Protein AF-A0A6A3G0Q8-F1 (afdb_monomer_lite)

Organism: NCBI:txid129364

Sequence (206 aa):
HAPLRTDSDKVQRRKRKGHAVHQRLVFISLCIETWGYYNFLRRIEAPGNGTLVWWGGQTGNTTKEAKGYSCTPIQNLFKLFQKDKAAYQRKIQDAIKPFKIDQGGFTTITEMLEQTEAFNPALVEYEKRLSDQALARVAMDLTARHFVPEHWVPSDDVWKTLCNHDRIKPLQIKLTVQMRDGEYELPTVPPFNSKEFKPDFSPLMD

Secondary structure (DSSP, 8-state):
-PPP-SHHHHHHHHHHHHHHHHHHHHHHHHHHHHH-HHHHHHHHSSTT-TTSS---PPPBTTSGGGGS--SPPB--HHHHHHH-HHHHHHHHHHHTSTT-TTTTS-SSHHHHHHHTTTT-TT-S-GGGS--HHHHHHHHHHHHS-----GGGSPPHHHHHHHHH-TTHHHHHHHHHHHHHHT--PPPP-PPP-GGG----PPP---

Structure (mmCIF, N/CA/C/O backbone):
data_AF-A0A6A3G0Q8-F1
#
_entry.id   AF-A0A6A3G0Q8-F1
#
loop_
_atom_site.group_PDB
_atom_site.id
_atom_site.type_symbol
_atom_site.label_atom_id
_atom_site.label_alt_id
_atom_site.label_comp_id
_atom_site.label_asym_id
_atom_site.label_entity_id
_atom_site.label_seq_id
_atom_site.pdbx_PDB_ins_code
_atom_site.Cartn_x
_atom_site.Cartn_y
_atom_site.Cartn_z
_atom_site.occupancy
_atom_site.B_iso_or_equiv
_atom_site.auth_seq_id
_atom_site.auth_comp_id
_atom_site.auth_asym_id
_atom_site.auth_atom_id
_atom_site.pdbx_PDB_model_num
ATOM 1 N N . HIS A 1 1 ? 7.963 -2.315 -28.295 1.00 45.50 1 HIS A N 1
ATOM 2 C CA . HIS A 1 1 ? 8.520 -1.062 -27.731 1.00 45.50 1 HIS A CA 1
ATOM 3 C C . HIS A 1 1 ? 9.524 -0.459 -28.707 1.00 45.50 1 HIS A C 1
ATOM 5 O O . HIS A 1 1 ? 10.580 -1.048 -28.898 1.00 45.50 1 HIS A O 1
ATOM 11 N N . ALA A 1 2 ? 9.214 0.683 -29.328 1.00 41.12 2 ALA A N 1
ATOM 12 C CA . ALA A 1 2 ? 10.179 1.390 -30.172 1.00 41.12 2 ALA A CA 1
ATOM 13 C C . ALA A 1 2 ? 11.322 1.993 -29.320 1.00 41.12 2 ALA A C 1
ATOM 15 O O . ALA A 1 2 ? 11.063 2.456 -28.202 1.00 41.12 2 ALA A O 1
ATOM 16 N N . PRO A 1 3 ? 12.581 1.984 -29.797 1.00 51.81 3 PRO A N 1
ATOM 17 C CA . PRO A 1 3 ? 13.690 2.622 -29.096 1.00 51.81 3 PRO A CA 1
ATOM 18 C C . PRO A 1 3 ? 13.490 4.142 -29.042 1.00 51.81 3 PRO A C 1
ATOM 20 O O . PRO A 1 3 ? 13.194 4.780 -30.052 1.00 51.81 3 PRO A O 1
ATOM 23 N N . LEU A 1 4 ? 13.653 4.723 -27.850 1.00 61.44 4 LEU A N 1
ATOM 24 C CA . LEU A 1 4 ? 13.581 6.173 -27.656 1.00 61.44 4 LEU A CA 1
ATOM 25 C C . LEU A 1 4 ? 14.791 6.828 -28.319 1.00 61.44 4 LEU A C 1
ATOM 27 O O . LEU A 1 4 ? 15.930 6.490 -27.987 1.00 61.44 4 LEU A O 1
ATOM 31 N N . ARG A 1 5 ? 14.532 7.740 -29.257 1.00 61.28 5 ARG A N 1
ATOM 32 C CA . ARG A 1 5 ? 15.553 8.298 -30.151 1.00 61.28 5 ARG A CA 1
ATOM 33 C C . ARG A 1 5 ? 16.320 9.460 -29.526 1.00 61.28 5 ARG A C 1
ATOM 35 O O . ARG A 1 5 ? 17.477 9.656 -29.876 1.00 61.28 5 ARG A O 1
ATOM 42 N N . THR A 1 6 ? 15.720 10.187 -28.581 1.00 72.00 6 THR A N 1
ATOM 43 C CA . THR A 1 6 ? 16.354 11.350 -27.940 1.00 72.00 6 THR A CA 1
ATOM 44 C C . THR A 1 6 ? 16.472 11.201 -26.423 1.00 72.00 6 THR A C 1
ATOM 46 O O . THR A 1 6 ? 15.736 10.445 -25.783 1.00 72.00 6 THR A O 1
ATOM 49 N N . ASP A 1 7 ? 17.401 11.939 -25.814 1.00 72.75 7 ASP A N 1
ATOM 50 C CA . ASP A 1 7 ? 17.511 12.000 -24.352 1.00 72.75 7 ASP A CA 1
ATOM 51 C C . ASP A 1 7 ? 16.310 12.701 -23.704 1.00 72.75 7 ASP A C 1
ATOM 53 O O . ASP A 1 7 ? 15.889 12.308 -22.614 1.00 72.75 7 ASP A O 1
ATOM 57 N N . SER A 1 8 ? 15.687 13.649 -24.411 1.00 74.56 8 SER A N 1
ATOM 58 C CA . SER A 1 8 ? 14.420 14.265 -24.004 1.00 74.56 8 SER A CA 1
ATOM 59 C C . SER A 1 8 ? 13.309 13.217 -23.852 1.00 74.56 8 SER A C 1
ATOM 61 O O . SER A 1 8 ? 12.658 13.147 -22.806 1.00 74.56 8 SER A O 1
ATOM 63 N N . ASP A 1 9 ? 13.169 12.304 -24.821 1.00 72.38 9 ASP A N 1
ATOM 64 C CA . ASP A 1 9 ? 12.181 11.217 -24.763 1.00 72.38 9 ASP A CA 1
ATOM 65 C C . ASP A 1 9 ? 12.436 10.270 -23.581 1.00 72.38 9 ASP A C 1
ATOM 67 O O . ASP A 1 9 ? 11.503 9.805 -22.918 1.00 72.38 9 ASP A O 1
ATOM 71 N N . LYS A 1 10 ? 13.713 9.993 -23.273 1.00 70.69 10 LYS A N 1
ATOM 72 C CA . LYS A 1 10 ? 14.101 9.177 -22.107 1.00 70.69 10 LYS A CA 1
ATOM 73 C C . LYS A 1 10 ? 13.703 9.857 -20.800 1.00 70.69 10 LYS A C 1
ATOM 75 O O . LYS A 1 10 ? 13.173 9.186 -19.912 1.00 70.69 10 LYS A O 1
ATOM 80 N N . VAL A 1 11 ? 13.936 11.164 -20.673 1.00 73.31 11 VAL A N 1
ATOM 81 C CA . VAL A 1 11 ? 13.532 11.951 -19.497 1.00 73.31 11 VAL A CA 1
ATOM 82 C C . VAL A 1 11 ? 12.012 11.969 -19.362 1.00 73.31 11 VAL A C 1
ATOM 84 O O . VAL A 1 11 ? 11.495 11.686 -18.280 1.00 73.31 11 VAL A O 1
ATOM 87 N N . GLN A 1 12 ? 11.285 12.213 -20.453 1.00 74.06 12 GLN A N 1
ATOM 88 C CA . GLN A 1 12 ? 9.826 12.250 -20.431 1.00 74.06 12 GLN A CA 1
ATOM 89 C C . GLN A 1 12 ? 9.227 10.891 -20.058 1.00 74.06 12 GLN A C 1
ATOM 91 O O . GLN A 1 12 ? 8.321 10.825 -19.226 1.00 74.06 12 GLN A O 1
ATOM 96 N N . ARG A 1 13 ? 9.776 9.786 -20.578 1.00 75.50 13 ARG A N 1
ATOM 97 C CA . ARG A 1 13 ? 9.371 8.435 -20.163 1.00 75.50 13 ARG A CA 1
ATOM 98 C C . ARG A 1 13 ? 9.617 8.192 -18.676 1.00 75.50 13 ARG A C 1
ATOM 100 O O . ARG A 1 13 ? 8.762 7.602 -18.022 1.00 75.50 13 ARG A O 1
ATOM 107 N N . ARG A 1 14 ? 10.762 8.619 -18.129 1.00 75.19 14 ARG A N 1
ATOM 108 C CA . ARG A 1 14 ? 11.050 8.478 -16.688 1.00 75.19 14 ARG A CA 1
ATOM 109 C C . ARG A 1 14 ? 10.021 9.228 -15.844 1.00 75.19 14 ARG A C 1
ATOM 111 O O . ARG A 1 14 ? 9.505 8.646 -14.896 1.00 75.19 14 ARG A O 1
ATOM 118 N N . LYS A 1 15 ? 9.668 10.458 -16.234 1.00 76.31 15 LYS A N 1
ATOM 119 C CA . LYS A 1 15 ? 8.614 11.248 -15.577 1.00 76.31 15 LYS A CA 1
ATOM 120 C C . LYS A 1 15 ? 7.258 10.544 -15.631 1.00 76.31 15 LYS A C 1
ATOM 122 O O . LYS A 1 15 ? 6.635 10.363 -14.593 1.00 76.31 15 LYS A O 1
ATOM 127 N N . ARG A 1 16 ? 6.839 10.068 -16.812 1.00 78.75 16 ARG A N 1
ATOM 128 C CA . ARG A 1 16 ? 5.583 9.311 -16.975 1.00 78.75 16 ARG A CA 1
ATOM 129 C C . ARG A 1 16 ? 5.559 8.042 -16.121 1.00 78.75 16 ARG A C 1
ATOM 131 O O . ARG A 1 16 ? 4.556 7.768 -15.476 1.00 78.75 16 ARG A O 1
ATOM 138 N N . LYS A 1 17 ? 6.672 7.300 -16.060 1.00 78.94 17 LYS A N 1
ATOM 139 C CA . LYS A 1 17 ? 6.795 6.116 -15.196 1.00 78.94 17 LYS A CA 1
ATOM 140 C C . LYS A 1 17 ? 6.640 6.485 -13.717 1.00 78.94 17 LYS A C 1
ATOM 142 O O . LYS A 1 17 ? 5.904 5.802 -13.018 1.00 78.94 17 LYS A O 1
ATOM 147 N N . GLY A 1 18 ? 7.314 7.541 -13.255 1.00 79.75 18 GLY A N 1
ATOM 148 C CA . GLY A 1 18 ? 7.175 8.030 -11.880 1.00 79.75 18 GLY A CA 1
ATOM 149 C C . GLY A 1 18 ? 5.730 8.411 -11.554 1.00 79.75 18 GLY A C 1
ATOM 150 O O . GLY A 1 18 ? 5.188 7.957 -10.553 1.00 79.75 18 GLY A O 1
ATOM 151 N N . HIS A 1 19 ? 5.073 9.142 -12.458 1.00 81.56 19 HIS A N 1
ATOM 152 C CA . HIS A 1 19 ? 3.671 9.518 -12.301 1.00 81.56 19 HIS A CA 1
ATOM 153 C C . HIS A 1 19 ? 2.739 8.300 -12.242 1.00 81.56 19 HIS A C 1
ATOM 155 O O . HIS A 1 19 ? 1.878 8.243 -11.375 1.00 81.56 19 HIS A O 1
ATOM 161 N N . ALA A 1 20 ? 2.941 7.291 -13.094 1.00 82.69 20 ALA A N 1
ATOM 162 C CA . ALA A 1 20 ? 2.152 6.059 -13.052 1.00 82.69 20 ALA A CA 1
ATOM 163 C C . ALA A 1 20 ? 2.312 5.299 -11.721 1.00 82.69 20 ALA A C 1
ATOM 165 O O . ALA A 1 20 ? 1.334 4.786 -11.183 1.00 82.69 20 ALA A O 1
ATOM 166 N N . VAL A 1 21 ? 3.530 5.252 -11.164 1.00 83.12 21 VAL A N 1
ATOM 167 C CA . VAL A 1 21 ? 3.782 4.645 -9.844 1.00 83.12 21 VAL A CA 1
ATOM 168 C C . VAL A 1 21 ? 3.058 5.416 -8.742 1.00 83.12 21 VAL A C 1
ATOM 170 O O . VAL A 1 21 ? 2.409 4.797 -7.902 1.00 83.12 21 VAL A O 1
ATOM 173 N N . HIS A 1 22 ? 3.121 6.748 -8.773 1.00 86.19 22 HIS A N 1
ATOM 174 C CA . HIS A 1 22 ? 2.408 7.594 -7.821 1.00 86.19 22 HIS A CA 1
ATOM 175 C C . HIS A 1 22 ? 0.885 7.405 -7.917 1.00 86.19 22 HIS A C 1
ATOM 177 O O . HIS A 1 22 ? 0.235 7.108 -6.919 1.00 86.19 22 HIS A O 1
ATOM 183 N N . GLN A 1 23 ? 0.314 7.482 -9.123 1.00 87.62 23 GLN A N 1
ATOM 184 C CA . GLN A 1 23 ? -1.128 7.310 -9.346 1.00 87.62 23 GLN A CA 1
ATOM 185 C C . GLN A 1 23 ? -1.632 5.929 -8.915 1.00 87.62 23 GLN A C 1
ATOM 187 O O . GLN A 1 23 ? -2.739 5.808 -8.397 1.00 87.62 23 GLN A O 1
ATOM 192 N N . ARG A 1 24 ? -0.805 4.884 -9.041 1.00 89.75 24 ARG A N 1
ATOM 193 C CA . ARG A 1 24 ? -1.128 3.563 -8.493 1.00 89.75 24 ARG A CA 1
ATOM 194 C C . ARG A 1 24 ? -1.273 3.591 -6.970 1.00 89.75 24 ARG A C 1
ATOM 196 O O . ARG A 1 24 ? -2.194 2.975 -6.449 1.00 89.75 24 ARG A O 1
ATOM 20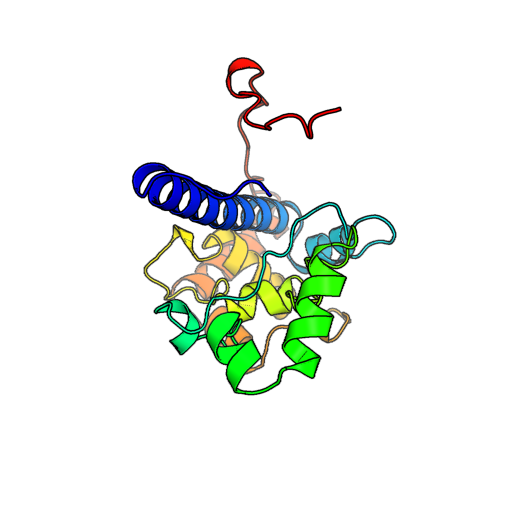3 N N . LEU A 1 25 ? -0.390 4.286 -6.252 1.00 92.19 25 LEU A N 1
ATOM 204 C CA . LEU A 1 25 ? -0.489 4.410 -4.792 1.00 92.19 25 LEU A CA 1
ATOM 205 C C . LEU A 1 25 ? -1.688 5.261 -4.363 1.00 92.19 25 LEU A C 1
ATOM 207 O O . LEU A 1 25 ? -2.333 4.929 -3.370 1.00 92.19 25 LEU A O 1
ATOM 211 N N . VAL A 1 26 ? -2.026 6.304 -5.129 1.00 92.12 26 VAL A N 1
ATOM 212 C CA . VAL A 1 26 ? -3.252 7.095 -4.926 1.00 92.12 26 VAL A CA 1
ATOM 213 C C . VAL A 1 26 ? -4.488 6.211 -5.088 1.00 92.12 26 VAL A C 1
ATOM 215 O O . VAL A 1 26 ? -5.341 6.181 -4.206 1.00 92.12 26 VAL A O 1
ATOM 218 N N . PHE A 1 27 ? -4.550 5.426 -6.166 1.00 91.69 27 PHE A N 1
ATOM 219 C CA . PHE A 1 27 ? -5.639 4.481 -6.408 1.00 91.69 27 PHE A CA 1
ATOM 220 C C . PHE A 1 27 ? -5.760 3.429 -5.296 1.00 91.69 27 PHE A C 1
ATOM 222 O O . PHE A 1 27 ? -6.850 3.191 -4.784 1.00 91.69 27 PHE A O 1
ATOM 229 N N . ILE A 1 28 ? -4.643 2.828 -4.875 1.00 94.00 28 ILE A N 1
ATOM 230 C CA . ILE A 1 28 ? -4.642 1.847 -3.781 1.00 94.00 28 ILE A CA 1
ATOM 231 C C . ILE A 1 28 ? -5.094 2.495 -2.467 1.00 94.00 28 ILE A C 1
ATOM 233 O O . ILE A 1 28 ? -5.900 1.901 -1.755 1.00 94.00 28 ILE A O 1
ATOM 237 N N . SER A 1 29 ? -4.625 3.710 -2.160 1.00 96.25 29 SER A N 1
ATOM 238 C CA . SER A 1 29 ? -5.042 4.444 -0.956 1.00 96.25 29 SER A CA 1
ATOM 239 C C . SER A 1 29 ? -6.551 4.662 -0.951 1.00 96.25 29 SER A C 1
ATOM 241 O O . SER A 1 29 ? -7.212 4.284 0.010 1.00 96.25 29 SER A O 1
ATOM 243 N N . LEU A 1 30 ? -7.106 5.139 -2.069 1.00 95.62 30 LEU A N 1
ATOM 244 C CA . LEU A 1 30 ? -8.543 5.321 -2.251 1.00 95.62 30 LEU A CA 1
ATOM 245 C C . LEU A 1 30 ? -9.327 4.021 -2.001 1.00 95.62 30 LEU A C 1
ATOM 247 O O . LEU A 1 30 ? -10.328 4.018 -1.280 1.00 95.62 30 LEU A O 1
ATOM 251 N N . CYS A 1 31 ? -8.885 2.900 -2.578 1.00 95.06 31 CYS A N 1
ATOM 252 C CA . CYS A 1 31 ? -9.546 1.609 -2.390 1.00 95.06 31 CYS A CA 1
ATOM 253 C C . CYS A 1 31 ? -9.495 1.130 -0.934 1.00 95.06 31 CYS A C 1
ATOM 255 O O . CYS A 1 31 ? -10.491 0.613 -0.425 1.00 95.06 31 CYS A O 1
ATOM 257 N N . ILE A 1 32 ? -8.355 1.301 -0.260 1.00 97.38 32 ILE A N 1
ATOM 258 C CA . ILE A 1 32 ? -8.169 0.916 1.145 1.00 97.38 32 ILE A CA 1
ATOM 259 C C . ILE A 1 32 ? -9.014 1.798 2.067 1.00 97.38 32 ILE A C 1
ATOM 261 O O . ILE A 1 32 ? -9.671 1.285 2.970 1.00 97.38 32 ILE A O 1
ATOM 265 N N . GLU A 1 33 ? -9.035 3.108 1.838 1.00 97.44 33 GLU A N 1
ATOM 266 C CA . GLU A 1 33 ? -9.884 4.049 2.571 1.00 97.44 33 GLU A CA 1
ATOM 267 C C . GLU A 1 33 ? -11.358 3.642 2.453 1.00 97.44 33 GLU A C 1
ATOM 269 O O . GLU A 1 33 ? -12.041 3.450 3.462 1.00 97.44 33 GLU A O 1
ATOM 274 N N . THR A 1 34 ? -11.804 3.363 1.226 1.00 95.69 34 THR A N 1
ATOM 275 C CA . THR A 1 34 ? -13.196 3.006 0.928 1.00 95.69 34 THR A CA 1
ATOM 276 C C . THR A 1 34 ? -13.601 1.644 1.498 1.00 95.69 34 THR A C 1
ATOM 278 O O . THR A 1 34 ? -14.653 1.515 2.120 1.00 95.69 34 THR A O 1
ATOM 281 N N . TRP A 1 35 ? -12.806 0.593 1.275 1.00 95.31 35 TRP A N 1
ATOM 282 C CA . TRP A 1 35 ? -13.229 -0.789 1.555 1.00 95.31 35 TRP A CA 1
ATOM 283 C C . TRP A 1 35 ? -12.554 -1.419 2.770 1.00 95.31 35 TRP A C 1
ATOM 285 O O . TRP A 1 35 ? -13.096 -2.368 3.340 1.00 95.31 35 TRP A O 1
ATOM 295 N N . GLY A 1 36 ? -11.409 -0.896 3.191 1.00 96.31 36 GLY A N 1
ATOM 296 C CA . GLY A 1 36 ? -10.486 -1.567 4.101 1.00 96.31 36 GLY A CA 1
ATOM 297 C C . GLY A 1 36 ? -9.456 -2.380 3.325 1.00 96.31 36 GLY A C 1
ATOM 298 O O . GLY A 1 36 ? -9.688 -2.791 2.184 1.00 96.31 36 GLY A O 1
ATOM 299 N N . TYR A 1 37 ? -8.311 -2.612 3.951 1.00 96.69 37 TYR A N 1
ATOM 300 C CA . TYR A 1 37 ? -7.171 -3.297 3.361 1.00 96.69 37 TYR A CA 1
ATOM 301 C C . TYR A 1 37 ? -7.498 -4.742 2.972 1.00 96.69 37 TYR A C 1
ATOM 303 O O . TYR A 1 37 ? -7.365 -5.106 1.805 1.00 96.69 37 TYR A O 1
ATOM 311 N N . TYR A 1 38 ? -8.030 -5.552 3.888 1.00 96.00 38 TYR A N 1
ATOM 312 C CA . TYR A 1 38 ? -8.339 -6.955 3.588 1.00 96.00 38 TYR A CA 1
ATOM 313 C C . TYR A 1 38 ? -9.493 -7.115 2.598 1.00 96.00 38 TYR A C 1
ATOM 315 O O . TYR A 1 38 ? -9.486 -8.027 1.773 1.00 96.00 38 TYR A O 1
ATOM 323 N N . ASN A 1 39 ? -10.489 -6.228 2.632 1.00 95.12 39 ASN A N 1
ATOM 324 C CA . ASN A 1 39 ? -11.561 -6.247 1.635 1.00 95.12 39 ASN A CA 1
ATOM 325 C C . ASN A 1 39 ? -11.060 -5.832 0.252 1.00 95.12 39 ASN A C 1
ATOM 327 O O . ASN A 1 39 ? -11.520 -6.384 -0.747 1.00 95.12 39 ASN A O 1
ATOM 331 N N . PHE A 1 40 ? -10.127 -4.883 0.180 1.00 94.69 40 PHE A N 1
ATOM 332 C CA . PHE A 1 40 ? -9.468 -4.521 -1.067 1.00 94.69 40 PHE A CA 1
ATOM 333 C C . PHE A 1 40 ? -8.653 -5.694 -1.631 1.00 94.69 40 PHE A C 1
ATOM 335 O O . PHE A 1 40 ? -8.860 -6.059 -2.790 1.00 94.69 40 PHE A O 1
ATOM 342 N N . LEU A 1 41 ? -7.818 -6.344 -0.812 1.00 93.56 41 LEU A N 1
ATOM 343 C CA . LEU A 1 41 ? -7.051 -7.526 -1.227 1.00 93.56 41 LEU A CA 1
ATOM 344 C C . LEU A 1 41 ? -7.961 -8.664 -1.702 1.00 93.56 41 LEU A C 1
ATOM 346 O O . LEU A 1 41 ? -7.750 -9.233 -2.770 1.00 93.56 41 LEU A O 1
ATOM 350 N N . ARG A 1 42 ? -9.054 -8.930 -0.980 1.00 93.25 42 ARG A N 1
ATOM 351 C CA . ARG A 1 42 ? -10.046 -9.927 -1.400 1.00 93.25 42 ARG A CA 1
ATOM 352 C C . ARG A 1 42 ? -10.634 -9.624 -2.777 1.00 93.25 42 ARG A C 1
ATOM 354 O O . ARG A 1 42 ? -10.879 -10.542 -3.551 1.00 93.25 42 ARG A O 1
ATOM 361 N N . ARG A 1 43 ? -10.898 -8.349 -3.077 1.00 91.44 43 ARG A N 1
ATOM 362 C CA . ARG A 1 43 ? -11.452 -7.928 -4.371 1.00 91.44 43 ARG A CA 1
ATOM 363 C C . ARG A 1 43 ? -10.431 -8.078 -5.488 1.00 91.44 43 ARG A C 1
ATOM 365 O O . ARG A 1 43 ? -10.800 -8.559 -6.551 1.00 91.44 43 ARG A O 1
ATOM 372 N N . ILE A 1 44 ? -9.182 -7.672 -5.276 1.00 87.81 44 ILE A N 1
ATOM 373 C CA . ILE A 1 44 ? -8.181 -7.681 -6.350 1.00 87.81 44 ILE A CA 1
ATOM 374 C C . ILE A 1 44 ? -7.650 -9.086 -6.656 1.00 87.81 44 ILE A C 1
ATOM 376 O O . ILE A 1 44 ? -7.352 -9.390 -7.806 1.00 87.81 44 ILE A O 1
ATOM 380 N N . GLU A 1 45 ? -7.586 -9.957 -5.649 1.00 87.56 45 GLU A N 1
ATOM 381 C CA . GLU A 1 45 ? -7.150 -11.348 -5.808 1.00 87.56 45 GLU A CA 1
ATOM 382 C C . GLU A 1 45 ? -8.300 -12.294 -6.179 1.00 87.56 45 GLU A C 1
ATOM 384 O O . GLU A 1 45 ? -8.078 -13.485 -6.401 1.00 87.56 45 GLU A O 1
ATOM 389 N N . ALA A 1 46 ? -9.534 -11.785 -6.279 1.00 86.44 46 ALA A N 1
ATOM 390 C CA . ALA A 1 46 ? -10.651 -12.580 -6.765 1.00 86.44 46 ALA A CA 1
ATOM 391 C C . ALA A 1 46 ? -10.351 -13.121 -8.181 1.00 86.44 46 ALA A C 1
ATOM 393 O O . ALA A 1 46 ? -9.749 -12.415 -9.001 1.00 86.44 46 ALA A O 1
ATOM 394 N N . PRO A 1 47 ? -10.773 -14.356 -8.507 1.00 81.38 47 PRO A N 1
ATOM 395 C CA . PRO A 1 47 ? -10.542 -14.935 -9.826 1.00 81.38 47 PRO A CA 1
ATOM 396 C C . PRO A 1 47 ? -10.995 -13.996 -10.953 1.00 81.38 47 PRO A C 1
ATOM 398 O O . PRO A 1 47 ? -12.123 -13.512 -10.947 1.00 81.38 47 PRO A O 1
ATOM 401 N N . GLY A 1 48 ? -10.104 -13.736 -11.914 1.00 75.06 48 GLY A N 1
ATOM 402 C CA . GLY A 1 48 ? -10.343 -12.809 -13.030 1.00 75.06 48 GLY A CA 1
ATOM 403 C C . GLY A 1 48 ? -9.890 -11.363 -12.791 1.00 75.06 48 GLY A C 1
ATOM 404 O O . GLY A 1 48 ? -9.782 -10.610 -13.755 1.00 75.06 48 GLY A O 1
ATOM 405 N N . ASN A 1 49 ? -9.538 -10.986 -11.556 1.00 78.06 49 ASN A N 1
ATOM 406 C CA . ASN A 1 49 ? -9.169 -9.605 -11.215 1.00 78.06 49 ASN A CA 1
ATOM 407 C C . ASN A 1 49 ? -7.656 -9.333 -11.201 1.00 78.06 49 ASN A C 1
ATOM 409 O O . ASN A 1 49 ? -7.239 -8.176 -11.133 1.00 78.06 49 ASN A O 1
ATOM 413 N N . GLY A 1 50 ? -6.824 -10.368 -11.355 1.00 64.75 50 GLY A N 1
ATOM 414 C CA . GLY A 1 50 ? -5.359 -10.254 -11.319 1.00 64.75 50 GLY A CA 1
ATOM 415 C C . GLY A 1 50 ? -4.733 -9.394 -12.429 1.00 64.75 50 GLY A C 1
ATOM 416 O O . GLY A 1 50 ? -3.550 -9.074 -12.353 1.00 64.75 50 GLY A O 1
ATOM 417 N N . THR A 1 51 ? -5.508 -9.002 -13.447 1.00 66.06 51 THR A N 1
ATOM 418 C CA . THR A 1 51 ? -5.083 -8.098 -14.530 1.00 66.06 51 THR A CA 1
ATOM 419 C C . THR A 1 51 ? -5.647 -6.682 -14.401 1.00 66.06 51 THR A C 1
ATOM 421 O O . THR A 1 51 ? -5.373 -5.847 -15.260 1.00 66.06 51 THR A O 1
ATOM 424 N N . LEU A 1 52 ? -6.448 -6.391 -13.367 1.00 68.56 52 LEU A N 1
ATOM 425 C CA . LEU A 1 52 ? -7.073 -5.073 -13.185 1.00 68.56 52 LEU A CA 1
ATOM 426 C C . LEU A 1 52 ? -6.071 -3.987 -12.781 1.00 68.56 52 LEU A C 1
ATOM 428 O O . LEU A 1 52 ? -6.342 -2.804 -12.973 1.00 68.56 52 LEU A O 1
ATOM 432 N N . VAL A 1 53 ? -4.920 -4.370 -12.225 1.00 69.31 53 VAL A N 1
ATOM 433 C CA . VAL A 1 53 ? -3.874 -3.440 -11.796 1.00 69.31 53 VAL A CA 1
ATOM 434 C C . VAL A 1 53 ? -2.524 -3.937 -12.288 1.00 69.31 53 VAL A C 1
ATOM 436 O O . VAL A 1 53 ? -2.165 -5.097 -12.117 1.00 69.31 53 VAL A O 1
ATOM 439 N N . TRP A 1 54 ? -1.742 -3.032 -12.874 1.00 70.19 54 TRP A N 1
ATOM 440 C CA . TRP A 1 54 ? -0.348 -3.316 -13.180 1.00 70.19 54 TRP A CA 1
ATOM 441 C C . TRP A 1 54 ? 0.518 -3.202 -11.916 1.00 70.19 54 TRP A C 1
ATOM 443 O O . TRP A 1 54 ? 0.687 -2.123 -11.337 1.00 70.19 54 TRP A O 1
ATOM 453 N N . TRP A 1 55 ? 1.118 -4.325 -11.520 1.00 69.44 55 TRP A N 1
ATOM 454 C CA . TRP A 1 55 ? 1.948 -4.470 -10.316 1.00 69.44 55 TRP A CA 1
ATOM 455 C C . TRP A 1 55 ? 3.271 -3.704 -10.376 1.00 69.44 55 TRP A C 1
ATOM 457 O O . TRP A 1 55 ? 3.898 -3.442 -9.350 1.00 69.44 55 TRP A O 1
ATOM 467 N N . GLY A 1 56 ? 3.678 -3.239 -11.559 1.00 63.62 56 GLY A N 1
ATOM 468 C CA . GLY A 1 56 ? 4.971 -2.597 -11.764 1.00 63.62 56 GLY A CA 1
ATOM 469 C C . GLY A 1 56 ? 6.097 -3.611 -11.965 1.00 63.62 56 GLY A C 1
ATOM 470 O O . GLY A 1 56 ? 6.022 -4.758 -11.540 1.00 63.62 56 GLY A O 1
ATOM 471 N N . GLY A 1 57 ? 7.174 -3.167 -12.613 1.00 60.97 57 GLY A N 1
ATOM 472 C CA . GLY A 1 57 ? 8.399 -3.959 -12.748 1.00 60.97 57 GLY A CA 1
ATOM 473 C C . GLY A 1 57 ? 9.411 -3.659 -11.640 1.00 60.97 57 GLY A C 1
ATOM 474 O O . GLY A 1 57 ? 9.450 -2.537 -11.130 1.00 60.97 57 GLY A O 1
ATOM 475 N N . GLN A 1 58 ? 10.274 -4.634 -11.343 1.00 62.12 58 GLN A N 1
ATOM 476 C CA . GLN A 1 58 ? 11.424 -4.503 -10.436 1.00 62.12 58 GLN A CA 1
ATOM 477 C C . GLN A 1 58 ? 12.271 -3.242 -10.720 1.00 62.12 58 GLN A C 1
ATOM 479 O O . GLN A 1 58 ? 12.410 -2.778 -11.863 1.00 62.12 58 GLN A O 1
ATOM 484 N N . THR A 1 59 ? 12.875 -2.685 -9.669 1.00 55.78 59 THR A N 1
ATOM 485 C CA . THR A 1 59 ? 13.787 -1.535 -9.774 1.00 55.78 59 THR A CA 1
ATOM 486 C C . THR A 1 59 ? 15.089 -1.934 -10.476 1.00 55.78 59 THR A C 1
ATOM 488 O O . THR A 1 59 ? 15.538 -3.077 -10.415 1.00 55.78 59 THR A O 1
ATOM 491 N N . GLY A 1 60 ? 15.695 -1.002 -11.218 1.00 52.28 60 GLY A N 1
ATOM 492 C CA . GLY A 1 60 ? 16.969 -1.255 -11.892 1.00 52.28 60 GLY A CA 1
ATOM 493 C C . GLY A 1 60 ? 18.128 -1.163 -10.904 1.00 52.28 60 GLY A C 1
ATOM 494 O O . GLY A 1 60 ? 18.178 -0.238 -10.104 1.00 52.28 60 GLY A O 1
ATOM 495 N N . ASN A 1 61 ? 19.107 -2.061 -11.004 1.00 51.56 61 ASN A N 1
ATOM 496 C CA . ASN A 1 61 ? 20.245 -2.146 -10.078 1.00 51.56 61 ASN A CA 1
ATOM 497 C C . ASN A 1 61 ? 21.116 -0.876 -9.939 1.00 51.56 61 ASN A C 1
ATOM 499 O O . ASN A 1 61 ? 21.959 -0.809 -9.050 1.00 51.56 61 ASN A O 1
ATOM 503 N N . THR A 1 62 ? 20.967 0.108 -10.827 1.00 47.12 62 THR A N 1
ATOM 504 C CA . THR A 1 62 ? 21.708 1.378 -10.797 1.00 47.12 62 THR A CA 1
ATOM 505 C C . THR A 1 62 ? 20.952 2.523 -10.127 1.00 47.12 62 THR A C 1
ATOM 507 O O . THR A 1 62 ? 21.484 3.629 -10.068 1.00 47.12 62 THR A O 1
ATOM 510 N N . THR A 1 63 ? 19.705 2.322 -9.699 1.00 51.09 63 THR A N 1
ATOM 511 C CA . THR A 1 63 ? 18.891 3.407 -9.142 1.00 51.09 63 THR A CA 1
ATOM 512 C C . THR A 1 63 ? 19.033 3.465 -7.616 1.00 51.09 63 THR A C 1
ATOM 514 O O . THR A 1 63 ? 19.356 2.461 -6.980 1.00 51.09 63 THR A O 1
ATOM 517 N N . LYS A 1 64 ? 18.868 4.649 -7.004 1.00 49.81 64 LYS A N 1
ATOM 518 C CA . LYS A 1 64 ? 19.014 4.808 -5.540 1.00 49.81 64 LYS A CA 1
ATOM 519 C C . LYS A 1 64 ? 17.988 3.953 -4.785 1.00 49.81 64 LYS A C 1
ATOM 521 O O . LYS A 1 64 ? 18.290 3.455 -3.708 1.00 49.81 64 LYS A O 1
ATOM 526 N N . GLU A 1 65 ? 16.839 3.719 -5.410 1.00 46.88 65 GLU A N 1
ATOM 527 C CA . GLU A 1 65 ? 15.736 2.877 -4.944 1.00 46.88 65 GLU A CA 1
ATOM 528 C C . GLU A 1 65 ? 16.121 1.391 -4.836 1.00 46.88 65 GLU A C 1
ATOM 530 O O . GLU A 1 65 ? 15.488 0.658 -4.091 1.00 46.88 65 GLU A O 1
ATOM 535 N N . ALA A 1 66 ? 17.181 0.932 -5.516 1.00 49.41 66 ALA A N 1
ATOM 536 C CA . ALA A 1 66 ? 17.670 -0.443 -5.382 1.00 49.41 66 ALA A CA 1
ATOM 537 C C . ALA A 1 66 ? 18.400 -0.703 -4.050 1.00 49.41 66 ALA A C 1
ATOM 539 O O . ALA A 1 66 ? 18.615 -1.859 -3.699 1.00 49.41 66 ALA A O 1
ATOM 540 N N . LYS A 1 67 ? 18.799 0.345 -3.308 1.00 46.78 67 LYS A N 1
ATOM 541 C CA . LYS A 1 67 ? 19.508 0.200 -2.023 1.00 46.78 67 LYS A CA 1
ATOM 542 C C . LYS A 1 67 ? 18.593 -0.168 -0.845 1.00 46.78 67 LYS A C 1
ATOM 544 O O . LYS A 1 67 ? 19.117 -0.634 0.158 1.00 46.78 67 LYS A O 1
ATOM 549 N N . GLY A 1 68 ? 17.277 0.023 -0.973 1.00 44.25 68 GLY A N 1
ATOM 550 C CA . GLY A 1 68 ? 16.261 -0.382 0.014 1.00 44.25 68 GLY A CA 1
ATOM 551 C C . GLY A 1 68 ? 15.357 -1.526 -0.463 1.00 44.25 68 GLY A C 1
ATOM 552 O O . GLY A 1 68 ? 14.377 -1.853 0.190 1.00 44.25 68 GLY A O 1
ATOM 553 N N . TYR A 1 69 ? 15.661 -2.118 -1.621 1.00 42.97 69 TYR A N 1
ATOM 554 C CA . TYR A 1 69 ? 14.825 -3.124 -2.274 1.00 42.97 69 TYR A CA 1
ATOM 555 C C . TYR A 1 69 ? 15.240 -4.534 -1.820 1.00 42.97 69 TYR A C 1
ATOM 557 O O . TYR A 1 69 ? 16.384 -4.929 -2.042 1.00 42.97 69 TYR A O 1
ATOM 565 N N . SER A 1 70 ? 14.339 -5.295 -1.186 1.00 41.88 70 SER A N 1
ATOM 566 C CA . SER A 1 70 ? 14.626 -6.668 -0.722 1.00 41.88 70 SER A CA 1
ATOM 567 C C . SER A 1 70 ? 14.554 -7.722 -1.835 1.00 41.88 70 SER A C 1
ATOM 569 O O . SER A 1 70 ? 15.125 -8.804 -1.701 1.00 41.88 70 SER A O 1
ATOM 571 N N . CYS A 1 71 ? 13.904 -7.413 -2.960 1.00 46.19 71 CYS A N 1
ATOM 572 C CA . CYS A 1 71 ? 13.886 -8.277 -4.136 1.00 46.19 71 CYS A CA 1
ATOM 573 C C . CYS A 1 71 ? 15.120 -8.037 -5.016 1.00 46.19 71 CYS A C 1
ATOM 575 O O . CYS A 1 71 ? 15.728 -6.968 -4.998 1.00 46.19 71 CYS A O 1
ATOM 577 N N . THR A 1 72 ? 15.531 -9.038 -5.800 1.00 53.28 72 THR A N 1
ATOM 578 C CA . THR A 1 72 ? 16.697 -8.903 -6.683 1.00 53.28 72 THR A CA 1
ATOM 579 C C . THR A 1 72 ? 16.457 -7.788 -7.704 1.00 53.28 72 THR A C 1
ATOM 581 O O . THR A 1 72 ? 15.570 -7.931 -8.547 1.00 53.28 72 THR A O 1
ATOM 584 N N . PRO A 1 73 ? 17.243 -6.696 -7.696 1.00 58.50 73 PRO A N 1
ATOM 585 C CA . PRO A 1 73 ? 17.066 -5.625 -8.665 1.00 58.50 73 PRO A CA 1
ATOM 586 C C . PRO A 1 73 ? 17.259 -6.153 -10.089 1.00 58.50 73 PRO A C 1
ATOM 588 O O . PRO A 1 73 ? 18.128 -6.999 -10.336 1.00 58.50 73 PRO A O 1
ATOM 591 N N . ILE A 1 74 ? 16.518 -5.607 -11.058 1.00 61.06 74 ILE A N 1
ATOM 592 C CA . ILE A 1 74 ? 16.748 -5.913 -12.471 1.00 61.06 74 ILE A CA 1
ATOM 593 C C . ILE A 1 74 ? 18.183 -5.529 -12.804 1.00 61.06 74 ILE A C 1
ATOM 595 O O . ILE A 1 74 ? 18.574 -4.357 -12.795 1.00 61.06 74 ILE A O 1
ATOM 599 N N . GLN A 1 75 ? 18.976 -6.545 -13.129 1.00 62.81 75 GLN A N 1
ATOM 600 C CA . GLN A 1 75 ? 20.301 -6.337 -13.672 1.00 62.81 75 GLN A CA 1
ATOM 601 C C . GLN A 1 75 ? 20.186 -5.708 -15.055 1.00 62.81 75 GLN A C 1
ATOM 603 O O . GLN A 1 75 ? 19.373 -6.118 -15.887 1.00 62.81 75 GLN A O 1
ATOM 608 N N . ASN A 1 76 ? 21.038 -4.716 -15.302 1.00 70.06 76 ASN A N 1
ATOM 609 C CA . ASN A 1 76 ? 21.270 -4.191 -16.639 1.00 70.06 76 ASN A CA 1
ATOM 610 C C . ASN A 1 76 ? 21.503 -5.355 -17.625 1.00 70.06 76 ASN A C 1
ATOM 612 O O . ASN A 1 76 ? 22.347 -6.211 -17.365 1.00 70.06 76 ASN A O 1
ATOM 616 N N . LEU A 1 77 ? 20.780 -5.362 -18.751 1.00 74.19 77 LEU A N 1
ATOM 617 C CA . LEU A 1 77 ? 20.835 -6.435 -19.750 1.00 74.19 77 LEU A CA 1
ATOM 618 C C . LEU A 1 77 ? 22.255 -6.712 -20.265 1.00 74.19 77 LEU A C 1
ATOM 620 O O . LEU A 1 77 ? 22.596 -7.866 -20.490 1.00 74.19 77 LEU A O 1
ATOM 624 N N . PHE A 1 78 ? 23.097 -5.684 -20.396 1.00 74.94 78 PHE A N 1
ATOM 625 C CA . PHE A 1 78 ? 24.498 -5.840 -20.789 1.00 74.94 78 PHE A CA 1
ATOM 626 C C . PHE A 1 78 ? 25.312 -6.575 -19.716 1.00 74.94 78 PHE A C 1
ATOM 628 O O . PHE A 1 78 ? 26.055 -7.502 -20.025 1.00 74.94 78 PHE A O 1
ATOM 635 N N . LYS A 1 79 ? 25.120 -6.222 -18.438 1.00 78.31 79 LYS A N 1
ATOM 636 C CA . LYS A 1 79 ? 25.764 -6.925 -17.315 1.00 78.31 79 LYS A CA 1
ATOM 637 C C . LYS A 1 79 ? 25.250 -8.360 -17.178 1.00 78.31 79 LYS A C 1
ATOM 639 O O . LYS A 1 79 ? 26.036 -9.262 -16.911 1.00 78.31 79 LYS A O 1
ATOM 644 N N . LEU A 1 80 ? 23.950 -8.571 -17.394 1.00 79.88 80 LEU A N 1
ATOM 645 C CA . LEU A 1 80 ? 23.343 -9.900 -17.388 1.00 79.88 80 LEU A CA 1
ATOM 646 C C . LEU A 1 80 ? 23.922 -10.765 -18.512 1.00 79.88 80 LEU A C 1
ATOM 648 O O . LEU A 1 80 ? 24.308 -11.893 -18.253 1.00 79.88 80 LEU A O 1
ATOM 652 N N . PHE A 1 81 ? 24.076 -10.221 -19.722 1.00 81.00 81 PHE A N 1
ATOM 653 C CA . PHE A 1 81 ? 24.721 -10.921 -20.835 1.00 81.00 81 PHE A CA 1
ATOM 654 C C . PHE A 1 81 ? 26.171 -11.322 -20.525 1.00 81.00 81 PHE A C 1
ATOM 656 O O . PHE A 1 81 ? 26.596 -12.413 -20.895 1.00 81.00 81 PHE A O 1
ATOM 663 N N . GLN A 1 82 ? 26.927 -10.463 -19.832 1.00 85.81 82 GLN A N 1
ATOM 664 C CA . GLN A 1 82 ? 28.300 -10.774 -19.424 1.00 85.81 82 GLN A CA 1
ATOM 665 C C . GLN A 1 82 ? 28.369 -11.874 -18.357 1.00 85.81 82 GLN A C 1
ATOM 667 O O . GLN A 1 82 ? 29.253 -12.722 -18.425 1.00 85.81 82 GLN A O 1
ATOM 672 N N . LYS A 1 83 ? 27.456 -11.858 -17.376 1.00 86.25 83 LYS A N 1
ATOM 673 C CA . LYS A 1 83 ? 27.477 -12.772 -16.224 1.00 86.25 83 LYS A CA 1
ATOM 674 C C . LYS A 1 83 ? 26.795 -14.115 -16.503 1.00 86.25 83 LYS A C 1
ATOM 676 O O . LYS A 1 83 ? 27.293 -15.150 -16.080 1.00 86.25 83 LYS A O 1
ATOM 681 N N . ASP A 1 84 ? 25.645 -14.088 -17.169 1.00 84.88 84 ASP A N 1
ATOM 682 C CA . ASP A 1 84 ? 24.788 -15.246 -17.419 1.00 84.88 84 ASP A CA 1
ATOM 683 C C . ASP A 1 84 ? 24.047 -15.085 -18.759 1.00 84.88 84 ASP A C 1
ATOM 685 O O . ASP A 1 84 ? 22.941 -14.535 -18.858 1.00 84.88 84 ASP A O 1
ATOM 689 N N . LYS A 1 85 ? 24.675 -15.599 -19.823 1.00 86.38 85 LYS A N 1
ATOM 690 C CA . LYS A 1 85 ? 24.121 -15.568 -21.184 1.00 86.38 85 LYS A CA 1
ATOM 691 C C . LYS A 1 85 ? 22.794 -16.324 -21.299 1.00 86.38 85 LYS A C 1
ATOM 693 O O . LYS A 1 85 ? 21.937 -15.907 -22.077 1.00 86.38 85 LYS A O 1
ATOM 698 N N . ALA A 1 86 ? 22.603 -17.397 -20.530 1.00 84.75 86 ALA A N 1
ATOM 699 C CA . ALA A 1 86 ? 21.390 -18.209 -20.581 1.00 84.75 86 ALA A CA 1
ATOM 700 C C . ALA A 1 86 ? 20.201 -17.489 -19.924 1.00 84.75 86 ALA A C 1
ATOM 702 O O . ALA A 1 86 ? 19.082 -17.535 -20.439 1.00 84.75 86 ALA A O 1
ATOM 703 N N . ALA A 1 87 ? 20.425 -16.791 -18.806 1.00 80.44 87 ALA A N 1
ATOM 704 C CA . ALA A 1 87 ? 19.419 -15.921 -18.198 1.00 80.44 87 ALA A CA 1
ATOM 705 C C . ALA A 1 87 ? 19.097 -14.710 -19.084 1.00 80.44 87 ALA A C 1
ATOM 707 O O . ALA A 1 87 ? 17.928 -14.347 -19.216 1.00 80.44 87 ALA A O 1
ATOM 708 N N . TYR A 1 88 ? 20.101 -14.117 -19.741 1.00 83.00 88 TYR A N 1
ATOM 709 C CA . TYR A 1 88 ? 19.875 -13.059 -20.728 1.00 83.00 88 TYR A CA 1
ATOM 710 C C . TYR A 1 88 ? 18.967 -13.530 -21.873 1.00 83.00 88 TYR A C 1
ATOM 712 O O . TYR A 1 88 ? 17.964 -12.878 -22.161 1.00 83.00 88 TYR A O 1
ATOM 720 N N . GLN A 1 89 ? 19.275 -14.671 -22.499 1.00 82.56 89 GLN A N 1
ATOM 721 C CA . GLN A 1 89 ? 18.483 -15.200 -23.614 1.00 82.56 89 GLN A CA 1
ATOM 722 C C . GLN A 1 89 ? 17.041 -15.509 -23.205 1.00 82.56 89 GLN A C 1
ATOM 724 O O . GLN A 1 89 ? 16.122 -15.098 -23.913 1.00 82.56 89 GLN A O 1
ATOM 729 N N . ARG A 1 90 ? 16.828 -16.146 -22.043 1.00 82.38 90 ARG A N 1
ATOM 730 C CA . ARG A 1 90 ? 15.479 -16.360 -21.489 1.00 82.38 90 ARG A CA 1
ATOM 731 C C . ARG A 1 90 ? 14.728 -15.044 -21.315 1.00 82.38 90 ARG A C 1
ATOM 733 O O . ARG A 1 90 ? 13.609 -14.918 -21.791 1.00 82.38 90 ARG A O 1
ATOM 740 N N . LYS A 1 91 ? 15.374 -14.027 -20.740 1.00 77.06 91 LYS A N 1
ATOM 741 C CA . LYS A 1 91 ? 14.756 -12.713 -20.517 1.00 77.06 91 LYS A CA 1
ATOM 742 C C . LYS A 1 91 ? 14.369 -12.002 -21.817 1.00 77.06 91 LYS A C 1
ATOM 744 O O . LYS A 1 91 ? 13.316 -11.376 -21.869 1.00 77.06 91 LYS A O 1
ATOM 749 N N . ILE A 1 92 ? 15.186 -12.106 -22.868 1.00 80.56 92 ILE A N 1
ATOM 750 C CA . ILE A 1 92 ? 14.840 -11.579 -24.198 1.00 80.56 92 ILE A CA 1
ATOM 751 C C . ILE A 1 92 ? 13.669 -12.357 -24.809 1.00 80.56 92 ILE A C 1
ATOM 753 O O . ILE A 1 92 ? 12.748 -11.741 -25.335 1.00 80.56 92 ILE A O 1
ATOM 757 N N . GLN A 1 93 ? 13.665 -13.688 -24.707 1.00 77.56 93 GLN A N 1
ATOM 758 C CA . GLN A 1 93 ? 12.565 -14.519 -25.207 1.00 77.56 93 GLN A CA 1
ATOM 759 C C . GLN A 1 93 ? 11.243 -14.240 -24.482 1.00 77.56 93 GLN A C 1
ATOM 761 O O . GLN A 1 93 ? 10.199 -14.161 -25.127 1.00 77.56 93 GLN A O 1
ATOM 766 N N . ASP A 1 94 ? 11.279 -14.071 -23.161 1.00 74.19 94 ASP A N 1
ATOM 767 C CA . ASP A 1 94 ? 10.096 -13.772 -22.354 1.00 74.19 94 ASP A CA 1
ATOM 768 C C . ASP A 1 94 ? 9.579 -12.350 -22.613 1.00 74.19 94 ASP A C 1
ATOM 770 O O . ASP A 1 94 ? 8.372 -12.151 -22.693 1.00 74.19 94 ASP A O 1
ATOM 774 N N . ALA A 1 95 ? 10.459 -11.376 -22.872 1.00 68.62 95 ALA A N 1
ATOM 775 C CA . ALA A 1 95 ? 10.058 -10.011 -23.231 1.00 68.62 95 ALA A CA 1
ATOM 776 C C . ALA A 1 95 ? 9.303 -9.912 -24.571 1.00 68.62 95 ALA A C 1
ATOM 778 O O . ALA A 1 95 ? 8.591 -8.934 -24.802 1.00 68.62 95 ALA A O 1
ATOM 779 N N . ILE A 1 96 ? 9.472 -10.897 -25.459 1.00 70.56 96 ILE A N 1
ATOM 780 C CA . ILE A 1 96 ? 8.778 -10.975 -26.754 1.00 70.56 96 ILE A CA 1
ATOM 781 C C . ILE A 1 96 ? 7.420 -11.691 -26.608 1.00 70.56 96 ILE A C 1
ATOM 783 O O . ILE A 1 96 ? 6.565 -11.585 -27.485 1.00 70.56 96 ILE A O 1
ATOM 787 N N . LYS A 1 97 ? 7.181 -12.391 -25.491 1.00 68.56 97 LYS A N 1
ATOM 788 C CA . LYS A 1 97 ? 5.929 -13.108 -25.232 1.00 68.56 97 LYS A CA 1
ATOM 789 C C . LYS A 1 97 ? 4.932 -12.203 -24.492 1.00 68.56 97 LYS A C 1
ATOM 791 O O . LYS A 1 97 ? 5.259 -11.690 -23.418 1.00 68.56 97 LYS A O 1
ATOM 796 N N . PRO A 1 98 ? 3.700 -12.036 -25.007 1.00 57.22 98 PRO A N 1
ATOM 797 C CA . PRO A 1 98 ? 2.632 -11.363 -24.274 1.00 57.22 98 PRO A CA 1
ATOM 798 C C . PRO A 1 98 ? 2.448 -11.980 -22.879 1.00 57.22 98 PRO A C 1
ATOM 800 O O . PRO A 1 98 ? 2.581 -13.193 -22.717 1.00 57.22 98 PRO A O 1
ATOM 803 N N . PHE A 1 99 ? 2.166 -11.145 -21.873 1.00 56.25 99 PHE A N 1
ATOM 804 C CA . PHE A 1 99 ? 1.908 -11.537 -20.473 1.00 56.25 99 PHE A CA 1
ATOM 805 C C . PHE A 1 99 ? 3.089 -12.131 -19.685 1.00 56.25 99 PHE A C 1
ATOM 807 O O . PHE A 1 99 ? 2.936 -12.452 -18.512 1.00 56.25 99 PHE A O 1
ATOM 814 N N . LYS A 1 100 ? 4.285 -12.232 -20.280 1.00 58.88 100 LYS A N 1
ATOM 815 C CA . LYS A 1 100 ? 5.516 -12.637 -19.573 1.00 58.88 100 LYS A CA 1
ATOM 816 C C . LYS A 1 100 ? 6.442 -11.475 -19.225 1.00 58.88 100 LYS A C 1
ATOM 818 O O . LYS A 1 100 ? 7.497 -11.674 -18.632 1.00 58.88 100 LYS A O 1
ATOM 823 N N . ILE A 1 101 ? 6.041 -10.250 -19.559 1.00 55.31 101 ILE A N 1
ATOM 824 C CA . ILE A 1 101 ? 6.823 -9.046 -19.260 1.00 55.31 101 ILE A CA 1
ATOM 825 C C . ILE A 1 101 ? 6.957 -8.793 -17.751 1.00 55.31 101 ILE A C 1
ATOM 827 O O . ILE A 1 101 ? 7.976 -8.265 -17.309 1.00 55.31 101 ILE A O 1
ATOM 831 N N . ASP A 1 102 ? 5.961 -9.230 -16.977 1.00 55.47 102 ASP A N 1
ATOM 832 C CA . ASP A 1 102 ? 5.937 -9.141 -15.517 1.00 55.47 102 ASP A CA 1
ATOM 833 C C . ASP A 1 102 ? 6.521 -10.402 -14.852 1.00 55.47 102 ASP A C 1
ATOM 835 O O . ASP A 1 102 ? 6.464 -10.545 -13.634 1.00 55.47 102 ASP A O 1
ATOM 839 N N . GLN A 1 103 ? 7.112 -11.327 -15.623 1.00 59.66 103 GLN A N 1
ATOM 840 C CA . GLN A 1 103 ? 7.798 -12.493 -15.072 1.00 59.66 103 GLN A CA 1
ATOM 841 C C . GLN A 1 103 ? 9.038 -12.015 -14.292 1.00 59.66 103 GLN A C 1
ATOM 843 O O . GLN A 1 103 ? 10.042 -11.592 -14.869 1.00 59.66 103 GLN A O 1
ATOM 848 N N . GLY A 1 104 ? 8.929 -12.040 -12.959 1.00 60.84 104 GLY A N 1
ATOM 849 C CA . GLY A 1 104 ? 9.889 -11.448 -12.021 1.00 60.84 104 GLY A CA 1
ATOM 850 C C . GLY A 1 104 ? 9.456 -10.105 -11.419 1.00 60.84 104 GLY A C 1
ATOM 851 O O . GLY A 1 104 ? 10.244 -9.496 -10.712 1.00 60.84 104 GLY A O 1
ATOM 852 N N . GLY A 1 105 ? 8.247 -9.613 -11.696 1.00 67.25 105 GLY A N 1
ATOM 853 C CA . GLY A 1 105 ? 7.615 -8.526 -10.943 1.00 67.25 105 GLY A CA 1
ATOM 854 C C . GLY A 1 105 ? 7.100 -8.989 -9.577 1.00 67.25 105 GLY A C 1
ATOM 855 O O . GLY A 1 105 ? 7.316 -10.132 -9.177 1.00 67.25 105 GLY A O 1
ATOM 856 N N . PHE A 1 106 ? 6.415 -8.095 -8.866 1.00 76.06 106 PHE A N 1
ATOM 857 C CA . PHE A 1 106 ? 5.772 -8.437 -7.597 1.00 76.06 106 PHE A CA 1
ATOM 858 C C . PHE A 1 106 ? 4.644 -9.443 -7.817 1.00 76.06 106 PHE A C 1
ATOM 860 O O . PHE A 1 106 ? 3.910 -9.357 -8.803 1.00 76.06 106 PHE A O 1
ATOM 867 N N . THR A 1 107 ? 4.506 -10.379 -6.885 1.00 75.44 107 THR A N 1
ATOM 868 C CA . THR A 1 107 ? 3.499 -11.444 -6.944 1.00 75.44 107 THR A CA 1
ATOM 869 C C . THR A 1 107 ? 2.209 -11.076 -6.219 1.00 75.44 107 THR A C 1
ATOM 871 O O . THR A 1 107 ? 1.151 -11.601 -6.558 1.00 75.44 107 THR A O 1
ATOM 874 N N . THR A 1 108 ? 2.280 -10.151 -5.255 1.00 83.19 108 THR A N 1
ATOM 875 C CA . THR A 1 108 ? 1.139 -9.691 -4.448 1.00 83.19 108 THR A CA 1
ATOM 876 C C . THR A 1 108 ? 1.193 -8.178 -4.205 1.00 83.19 108 THR A C 1
ATOM 878 O O . THR A 1 108 ? 2.253 -7.550 -4.304 1.00 83.19 108 THR A O 1
ATOM 881 N N . ILE A 1 109 ? 0.049 -7.573 -3.854 1.00 88.12 109 ILE A N 1
ATOM 882 C CA . ILE A 1 109 ? -0.000 -6.156 -3.447 1.00 88.12 109 ILE A CA 1
ATOM 883 C C . ILE A 1 109 ? 0.816 -5.920 -2.187 1.00 88.12 109 ILE A C 1
ATOM 885 O O . ILE A 1 109 ? 1.544 -4.934 -2.127 1.00 88.12 109 ILE A O 1
ATOM 889 N N . THR A 1 110 ? 0.696 -6.801 -1.197 1.00 91.25 110 THR A N 1
ATOM 890 C CA . THR A 1 110 ? 1.419 -6.685 0.071 1.00 91.25 110 THR A CA 1
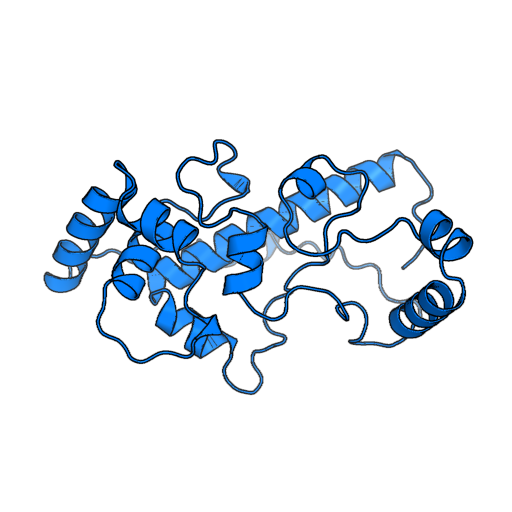ATOM 891 C C . THR A 1 110 ? 2.919 -6.639 -0.173 1.00 91.25 110 THR A C 1
ATOM 893 O O . THR A 1 110 ? 3.581 -5.711 0.283 1.00 91.25 110 THR A O 1
ATOM 896 N N . GLU A 1 111 ? 3.434 -7.577 -0.977 1.00 87.19 111 GLU A N 1
ATOM 897 C CA . GLU A 1 111 ? 4.845 -7.627 -1.353 1.00 87.19 111 GLU A CA 1
ATOM 898 C C . GLU A 1 111 ? 5.273 -6.327 -2.043 1.00 87.19 111 GLU A C 1
ATOM 900 O O . GLU A 1 111 ? 6.294 -5.738 -1.693 1.00 87.19 111 GLU A O 1
ATOM 905 N N . MET A 1 112 ? 4.478 -5.851 -3.005 1.00 88.50 112 MET A N 1
ATOM 906 C CA . MET A 1 112 ? 4.757 -4.601 -3.705 1.00 88.50 112 MET A CA 1
ATOM 907 C C . MET A 1 112 ? 4.812 -3.412 -2.741 1.00 88.50 112 MET A C 1
ATOM 909 O O . MET A 1 112 ? 5.767 -2.642 -2.794 1.00 88.50 112 MET A O 1
ATOM 913 N N . LEU A 1 113 ? 3.808 -3.248 -1.876 1.00 91.44 113 LEU A N 1
ATOM 914 C CA . LEU A 1 113 ? 3.716 -2.126 -0.942 1.00 91.44 113 LEU A CA 1
ATOM 915 C C . LEU A 1 113 ? 4.851 -2.144 0.081 1.00 91.44 113 LEU A C 1
ATOM 917 O O . LEU A 1 113 ? 5.415 -1.096 0.387 1.00 91.44 113 LEU A O 1
ATOM 921 N N . GLU A 1 114 ? 5.208 -3.321 0.579 1.00 90.75 114 GLU A N 1
ATOM 922 C CA . GLU A 1 114 ? 6.301 -3.491 1.524 1.00 90.75 114 GLU A CA 1
ATOM 923 C C . GLU A 1 114 ? 7.655 -3.167 0.886 1.00 90.75 114 GLU A C 1
ATOM 925 O O . GLU A 1 114 ? 8.394 -2.321 1.386 1.00 90.75 114 GLU A O 1
ATOM 930 N N . GLN A 1 115 ? 7.954 -3.759 -0.270 1.00 83.81 115 GLN A N 1
ATOM 931 C CA . GLN A 1 115 ? 9.240 -3.569 -0.943 1.00 83.81 115 GLN A CA 1
ATOM 932 C C . GLN A 1 115 ? 9.440 -2.160 -1.509 1.00 83.81 115 GLN A C 1
ATOM 934 O O . GLN A 1 115 ? 10.577 -1.758 -1.758 1.00 83.81 115 GLN A O 1
ATOM 939 N N . THR A 1 116 ? 8.362 -1.411 -1.757 1.00 84.75 116 THR A N 1
ATOM 940 C CA . THR A 1 116 ? 8.448 0.006 -2.140 1.00 84.75 116 THR A CA 1
ATOM 941 C C . THR A 1 116 ? 8.394 0.958 -0.946 1.00 84.75 116 THR A C 1
ATOM 943 O O . THR A 1 116 ? 8.254 2.157 -1.160 1.00 84.75 116 THR A O 1
ATOM 946 N N . GLU A 1 117 ? 8.461 0.443 0.287 1.00 90.06 117 GLU A N 1
ATOM 947 C CA . GLU A 1 117 ? 8.310 1.204 1.537 1.00 90.06 117 GLU A CA 1
ATOM 948 C C . GLU A 1 117 ? 6.991 1.991 1.620 1.00 90.06 117 GLU A C 1
ATOM 950 O O . GLU A 1 117 ? 6.863 2.956 2.372 1.00 90.06 117 GLU A O 1
ATOM 955 N N . ALA A 1 118 ? 5.967 1.574 0.873 1.00 93.12 118 ALA A N 1
ATOM 956 C CA . ALA A 1 118 ? 4.711 2.307 0.788 1.00 93.12 118 ALA A CA 1
ATOM 957 C C . ALA A 1 118 ? 3.881 2.212 2.076 1.00 93.12 118 ALA A C 1
ATOM 959 O O . ALA A 1 118 ? 3.027 3.068 2.315 1.00 93.12 118 ALA A O 1
ATOM 960 N N . PHE A 1 119 ? 4.157 1.206 2.914 1.00 95.62 119 PHE A N 1
ATOM 961 C CA . PHE A 1 119 ? 3.629 1.107 4.274 1.00 95.62 119 PHE A CA 1
ATOM 962 C C . PHE A 1 119 ? 4.338 2.022 5.278 1.00 95.62 119 PHE A C 1
ATOM 964 O O . PHE A 1 119 ? 3.816 2.190 6.374 1.00 95.62 119 PHE A O 1
ATOM 971 N N . ASN A 1 120 ? 5.500 2.602 4.953 1.00 93.50 120 ASN A N 1
ATOM 972 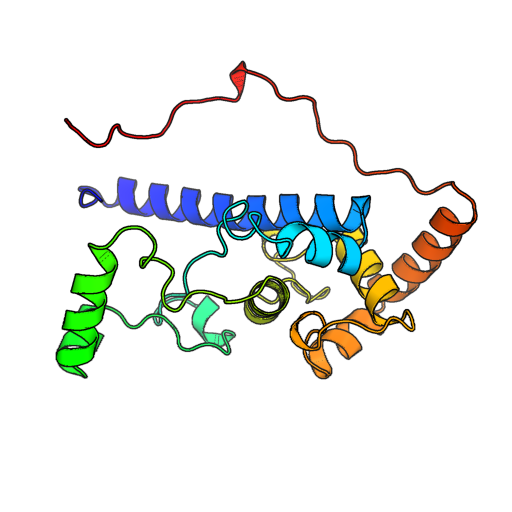C CA . ASN A 1 120 ? 6.307 3.356 5.910 1.00 93.50 120 ASN A CA 1
ATOM 973 C C . ASN A 1 120 ? 5.718 4.765 6.157 1.00 93.50 120 ASN A C 1
ATOM 975 O O . ASN A 1 120 ? 5.861 5.652 5.308 1.00 93.50 120 ASN A O 1
ATOM 979 N N . PRO A 1 121 ? 5.112 5.036 7.331 1.00 93.44 121 PRO A N 1
ATOM 980 C CA . PRO A 1 121 ? 4.529 6.347 7.635 1.00 93.44 121 PRO A CA 1
ATOM 981 C C . PRO A 1 121 ? 5.567 7.467 7.830 1.00 93.44 121 PRO A C 1
ATOM 983 O O . PRO A 1 121 ? 5.205 8.652 7.776 1.00 93.44 121 PRO A O 1
ATOM 986 N N . ALA A 1 122 ? 6.836 7.112 8.057 1.00 92.19 122 ALA A N 1
ATOM 987 C CA . ALA A 1 122 ? 7.949 8.043 8.225 1.00 92.19 122 ALA A CA 1
ATOM 988 C C . ALA A 1 122 ? 8.618 8.426 6.893 1.00 92.19 122 ALA A C 1
ATOM 990 O O . ALA A 1 122 ? 9.479 9.308 6.874 1.00 92.19 122 ALA A O 1
ATOM 991 N N . LEU A 1 123 ? 8.225 7.804 5.773 1.00 89.94 123 LEU A N 1
ATOM 992 C CA . LEU A 1 123 ? 8.777 8.145 4.468 1.00 89.94 123 LEU A CA 1
ATOM 993 C C . LEU A 1 123 ? 8.368 9.580 4.083 1.00 89.94 123 LEU A C 1
ATOM 995 O O . LEU A 1 123 ? 7.186 9.906 3.945 1.00 89.94 123 LEU A O 1
ATOM 999 N N . VAL A 1 124 ? 9.379 10.441 3.923 1.00 85.00 124 VAL A N 1
ATOM 1000 C CA . VAL A 1 124 ? 9.222 11.882 3.639 1.00 85.00 124 VAL A CA 1
ATOM 1001 C C . VAL A 1 124 ? 8.667 12.122 2.233 1.00 85.00 124 VAL A C 1
ATOM 1003 O O . VAL A 1 124 ? 7.984 13.112 1.981 1.00 85.00 124 VAL A O 1
ATOM 1006 N N . GLU A 1 125 ? 8.937 11.205 1.307 1.00 85.75 125 GLU A N 1
ATOM 1007 C CA . GLU A 1 125 ? 8.415 11.248 -0.054 1.00 85.75 125 GLU A CA 1
ATOM 1008 C C . GLU A 1 125 ? 6.958 10.766 -0.070 1.00 85.75 125 GLU A C 1
ATOM 1010 O O . GLU A 1 125 ? 6.676 9.613 -0.385 1.00 85.75 125 GLU A O 1
ATOM 1015 N N . TYR A 1 126 ? 6.025 11.660 0.274 1.00 83.88 126 TYR A N 1
ATOM 1016 C CA . TYR A 1 126 ? 4.586 11.364 0.356 1.00 83.88 126 TYR A CA 1
ATOM 1017 C C . TYR A 1 126 ? 4.029 10.691 -0.906 1.00 83.88 126 TYR A C 1
ATOM 1019 O O . TYR A 1 126 ? 3.170 9.824 -0.811 1.00 83.88 126 TYR A O 1
ATOM 1027 N N . GLU A 1 127 ? 4.556 11.031 -2.084 1.00 85.12 127 GLU A N 1
ATOM 1028 C CA . GLU A 1 127 ? 4.147 10.435 -3.362 1.00 85.12 127 GLU A CA 1
ATOM 1029 C C . GLU A 1 127 ? 4.501 8.944 -3.504 1.00 85.12 127 GLU A C 1
ATOM 1031 O O . GLU A 1 127 ? 3.954 8.275 -4.385 1.00 85.12 127 GLU A O 1
ATOM 1036 N N . LYS A 1 128 ? 5.410 8.430 -2.664 1.00 87.12 128 LYS A N 1
ATOM 1037 C CA . LYS A 1 128 ? 5.904 7.045 -2.667 1.00 87.12 128 LYS A CA 1
ATOM 1038 C C . LYS A 1 128 ? 5.272 6.159 -1.593 1.00 87.12 128 LYS A C 1
ATOM 1040 O O . LYS A 1 128 ? 5.603 4.979 -1.525 1.00 87.12 128 LYS A O 1
ATOM 1045 N N . ARG A 1 129 ? 4.360 6.692 -0.780 1.00 92.94 129 ARG A N 1
ATOM 1046 C CA . ARG A 1 129 ? 3.660 5.930 0.259 1.00 92.94 129 ARG A CA 1
ATOM 1047 C C . ARG A 1 129 ? 2.152 6.057 0.159 1.00 92.94 129 ARG A C 1
ATOM 1049 O O . ARG A 1 129 ? 1.632 6.925 -0.535 1.00 92.94 129 ARG A O 1
ATOM 1056 N N . LEU A 1 130 ? 1.460 5.168 0.862 1.00 96.69 130 LEU A N 1
ATOM 1057 C CA . LEU A 1 130 ? 0.022 5.286 1.059 1.00 96.69 130 LEU A CA 1
ATOM 1058 C C . LEU A 1 130 ? -0.305 6.539 1.883 1.00 96.69 130 LEU A C 1
ATOM 1060 O O . LEU A 1 130 ? 0.520 7.020 2.672 1.00 96.69 130 LEU A O 1
ATOM 1064 N N . SER A 1 131 ? -1.518 7.060 1.704 1.00 95.94 131 SER A N 1
ATOM 1065 C CA . SER A 1 131 ? -2.034 8.165 2.517 1.00 95.94 131 SER A CA 1
ATOM 1066 C C . SER A 1 131 ? -2.074 7.777 4.005 1.00 95.94 131 SER A C 1
ATOM 1068 O O . SER A 1 131 ? -2.186 6.600 4.353 1.00 95.94 131 SER A O 1
ATOM 1070 N N . ASP A 1 132 ? -2.034 8.755 4.915 1.00 96.69 132 ASP A N 1
ATOM 1071 C CA . ASP A 1 132 ? -2.141 8.467 6.356 1.00 96.69 132 ASP A CA 1
ATOM 1072 C C . ASP A 1 132 ? -3.486 7.794 6.702 1.00 96.69 132 ASP A C 1
ATOM 1074 O O . ASP A 1 132 ? -3.525 6.926 7.573 1.00 96.69 132 ASP A O 1
ATOM 1078 N N . GLN A 1 133 ? -4.574 8.125 5.991 1.00 96.88 133 GLN A N 1
ATOM 1079 C CA . GLN A 1 133 ? -5.875 7.470 6.171 1.00 96.88 133 GLN A CA 1
ATOM 1080 C C . GLN A 1 133 ? -5.847 6.006 5.724 1.00 96.88 133 GLN A C 1
ATOM 1082 O O . GLN A 1 133 ? -6.300 5.135 6.466 1.00 96.88 133 GLN A O 1
ATOM 1087 N N . ALA A 1 134 ? -5.269 5.715 4.557 1.00 97.94 134 ALA A N 1
ATOM 1088 C CA . ALA A 1 134 ? -5.096 4.349 4.085 1.00 97.94 134 ALA A CA 1
ATOM 1089 C C . ALA A 1 134 ? -4.200 3.547 5.038 1.00 97.94 134 ALA A C 1
ATOM 1091 O O . ALA A 1 134 ? -4.563 2.442 5.425 1.00 97.94 134 ALA A O 1
ATOM 1092 N N . LEU A 1 135 ? -3.080 4.117 5.495 1.00 98.06 135 LEU A N 1
ATOM 1093 C CA . LEU A 1 135 ? -2.193 3.500 6.489 1.00 98.06 135 LEU A CA 1
ATOM 1094 C C . LEU A 1 135 ? -2.917 3.198 7.809 1.00 98.06 135 LEU A C 1
ATOM 1096 O O . LEU A 1 135 ? -2.746 2.118 8.372 1.00 98.06 135 LEU A O 1
ATOM 1100 N N . ALA A 1 136 ? -3.768 4.110 8.282 1.00 97.94 136 ALA A N 1
ATOM 1101 C CA . ALA A 1 136 ? -4.590 3.878 9.464 1.00 97.94 136 ALA A CA 1
ATOM 1102 C C . ALA A 1 136 ? -5.607 2.748 9.242 1.00 97.94 136 ALA A C 1
ATOM 1104 O O . ALA A 1 136 ? -5.750 1.891 10.108 1.00 97.94 136 ALA A O 1
ATOM 1105 N N . ARG A 1 137 ? -6.262 2.685 8.075 1.00 97.50 137 ARG A N 1
ATOM 1106 C CA . ARG A 1 137 ? -7.190 1.597 7.707 1.00 97.50 137 ARG A CA 1
ATOM 1107 C C . ARG A 1 137 ? -6.475 0.247 7.558 1.00 97.50 137 ARG A C 1
ATOM 1109 O O . ARG A 1 137 ? -7.033 -0.768 7.961 1.00 97.50 137 ARG A O 1
ATOM 1116 N N . VAL A 1 138 ? -5.232 0.228 7.067 1.00 97.56 138 VAL A N 1
ATOM 1117 C CA . VAL A 1 138 ? -4.365 -0.966 7.088 1.00 97.56 138 VAL A CA 1
ATOM 1118 C C . VAL A 1 138 ? -4.102 -1.396 8.531 1.00 97.56 138 VAL A C 1
ATOM 1120 O O . VAL A 1 138 ? -4.334 -2.552 8.867 1.00 97.56 138 VAL A O 1
ATOM 1123 N N . ALA A 1 139 ? -3.686 -0.477 9.409 1.00 96.94 139 ALA A N 1
ATOM 1124 C CA . ALA A 1 139 ? -3.445 -0.784 10.821 1.00 96.94 139 ALA A CA 1
ATOM 1125 C C . ALA A 1 139 ? -4.710 -1.306 11.535 1.00 96.94 139 ALA A C 1
ATOM 1127 O O . ALA A 1 139 ? -4.629 -2.243 12.333 1.00 96.94 139 ALA A O 1
ATOM 1128 N N . MET A 1 140 ? -5.891 -0.753 11.224 1.00 95.81 140 MET A N 1
ATOM 1129 C CA . MET A 1 140 ? -7.181 -1.264 11.714 1.00 95.81 140 MET A CA 1
ATOM 1130 C C . MET A 1 140 ? -7.371 -2.740 11.352 1.00 95.81 140 MET A C 1
ATOM 1132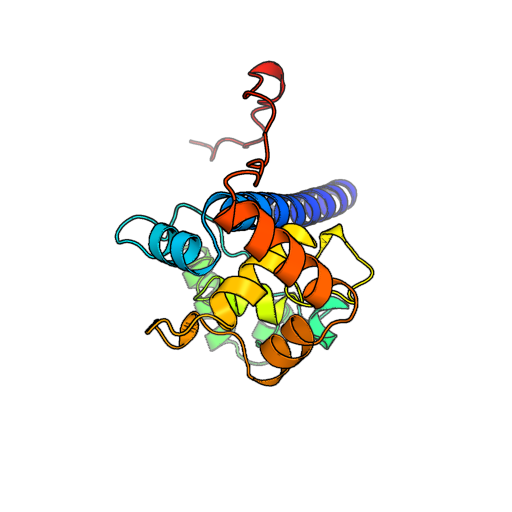 O O . MET A 1 140 ? -7.647 -3.547 12.234 1.00 95.81 140 MET A O 1
ATOM 1136 N N . ASP A 1 141 ? -7.176 -3.100 10.085 1.00 95.94 141 ASP A N 1
ATOM 1137 C CA . ASP A 1 141 ? -7.370 -4.473 9.616 1.00 95.94 141 ASP A CA 1
ATOM 1138 C C . ASP A 1 141 ? -6.303 -5.432 10.171 1.00 95.94 141 ASP A C 1
ATOM 1140 O O . ASP A 1 141 ? -6.636 -6.531 10.606 1.00 95.94 141 ASP A O 1
ATOM 1144 N N . LEU A 1 142 ? -5.034 -5.012 10.242 1.00 93.81 142 LEU A N 1
ATOM 1145 C CA . LEU A 1 142 ? -3.940 -5.825 10.797 1.00 93.81 142 LEU A CA 1
ATOM 1146 C C . LEU A 1 142 ? -4.117 -6.126 12.292 1.00 93.81 142 LEU A C 1
ATOM 1148 O O . LEU A 1 142 ? -3.698 -7.175 12.771 1.00 93.81 142 LEU A O 1
ATOM 1152 N N . THR A 1 143 ? -4.740 -5.210 13.036 1.00 92.50 143 THR A N 1
ATOM 1153 C CA . THR A 1 143 ? -5.043 -5.404 14.465 1.00 92.50 143 THR A CA 1
ATOM 1154 C C . THR A 1 143 ? -6.361 -6.141 14.707 1.00 92.50 143 THR A C 1
ATOM 1156 O O . THR A 1 143 ? -6.623 -6.590 15.828 1.00 92.50 143 THR A O 1
ATOM 1159 N N . ALA A 1 144 ? -7.189 -6.306 13.673 1.00 87.56 144 ALA A N 1
ATOM 1160 C CA . ALA A 1 144 ? -8.415 -7.078 13.756 1.00 87.56 144 ALA A CA 1
ATOM 1161 C C . ALA A 1 144 ? -8.111 -8.585 13.761 1.00 87.56 144 ALA A C 1
ATOM 1163 O O . ALA A 1 144 ? -7.239 -9.082 13.051 1.00 87.56 144 ALA A O 1
ATOM 1164 N N . ARG A 1 145 ? -8.868 -9.350 14.557 1.00 77.31 145 ARG A N 1
ATOM 1165 C CA . ARG A 1 145 ? -8.721 -10.812 14.674 1.00 77.31 145 ARG A CA 1
ATOM 1166 C C . ARG A 1 145 ? -9.372 -11.536 13.490 1.00 77.31 145 ARG A C 1
ATOM 1168 O O . ARG A 1 145 ? -10.338 -12.277 13.665 1.00 77.31 145 ARG A O 1
ATOM 1175 N N . HIS A 1 146 ? -8.876 -11.294 12.282 1.00 84.81 146 HIS A N 1
ATOM 1176 C CA . HIS A 1 146 ? -9.340 -11.964 11.070 1.00 84.81 146 HIS A CA 1
ATOM 1177 C C . HIS A 1 146 ? -8.393 -13.091 10.662 1.00 84.81 146 HIS A C 1
ATOM 1179 O O . HIS A 1 146 ? -7.178 -12.927 10.664 1.00 84.81 146 HIS A O 1
ATOM 1185 N N . PHE A 1 147 ? -8.964 -14.229 10.268 1.00 88.56 147 PHE A N 1
ATOM 1186 C CA . PHE A 1 147 ? -8.214 -15.281 9.591 1.00 88.56 147 PHE A CA 1
ATOM 1187 C C . PHE A 1 147 ? -8.089 -14.908 8.109 1.00 88.56 147 PHE A C 1
ATOM 1189 O O . PHE A 1 147 ? -9.094 -14.852 7.395 1.00 88.56 147 PHE A O 1
ATOM 1196 N N . VAL A 1 148 ? -6.871 -14.599 7.670 1.00 93.06 148 VAL A N 1
ATOM 1197 C CA . VAL A 1 148 ? -6.552 -14.156 6.305 1.00 93.06 148 VAL A CA 1
ATOM 1198 C C . VAL A 1 148 ? -5.393 -14.978 5.735 1.00 93.06 148 VAL A C 1
ATOM 1200 O O . VAL A 1 148 ? -4.633 -15.559 6.512 1.00 93.06 148 VAL A O 1
ATOM 1203 N N . PRO A 1 149 ? -5.245 -15.053 4.399 1.00 93.88 149 PRO A N 1
ATOM 1204 C CA . PRO A 1 149 ? -4.048 -15.607 3.777 1.00 93.88 149 PRO A CA 1
ATOM 1205 C C . PRO A 1 149 ? -2.769 -14.956 4.314 1.00 93.88 149 PRO A C 1
ATOM 1207 O O . PRO A 1 149 ? -2.728 -13.746 4.528 1.00 93.88 149 PRO A O 1
ATOM 1210 N N . GLU A 1 150 ? -1.718 -15.754 4.494 1.00 91.25 150 GLU A N 1
ATOM 1211 C CA . GLU A 1 150 ? -0.453 -15.299 5.085 1.00 91.25 150 GLU A CA 1
ATOM 1212 C C . GLU A 1 150 ? 0.170 -14.139 4.296 1.00 91.25 150 GLU A C 1
ATOM 1214 O O . GLU A 1 150 ? 0.591 -13.147 4.881 1.00 91.25 150 GLU A O 1
ATOM 1219 N N . HIS A 1 151 ? 0.125 -14.192 2.961 1.00 90.44 151 HIS A N 1
ATOM 1220 C CA . HIS A 1 151 ? 0.690 -13.155 2.090 1.00 90.44 151 HIS A CA 1
ATOM 1221 C C . HIS A 1 151 ? -0.072 -11.820 2.107 1.00 90.44 151 HIS A C 1
ATOM 1223 O O . HIS A 1 151 ? 0.361 -10.859 1.472 1.00 90.44 151 HIS A O 1
ATOM 1229 N N . TRP A 1 152 ? -1.214 -11.725 2.796 1.00 94.19 152 TRP A N 1
ATOM 1230 C CA . TRP A 1 152 ? -1.910 -10.447 3.011 1.00 94.19 152 TRP A CA 1
ATOM 1231 C C . TRP A 1 152 ? -1.280 -9.630 4.134 1.00 94.19 152 TRP A C 1
ATOM 1233 O O . TRP A 1 152 ? -1.432 -8.407 4.166 1.00 94.19 152 TRP A O 1
ATOM 1243 N N . VAL A 1 153 ? -0.582 -10.297 5.049 1.00 93.88 153 VAL A N 1
ATOM 1244 C CA . VAL A 1 153 ? 0.048 -9.677 6.208 1.00 93.88 153 VAL A CA 1
ATOM 1245 C C . VAL A 1 153 ? 1.484 -9.299 5.826 1.00 93.88 153 VAL A C 1
ATOM 1247 O O . VAL A 1 153 ? 2.225 -10.159 5.351 1.00 93.88 153 VAL A O 1
ATOM 1250 N N . PRO A 1 154 ? 1.889 -8.023 5.971 1.00 93.38 154 PRO A N 1
ATOM 1251 C CA . PRO A 1 154 ? 3.271 -7.624 5.738 1.00 93.38 154 PRO A CA 1
ATOM 1252 C C . PRO A 1 154 ? 4.185 -8.188 6.831 1.00 93.38 154 PRO A C 1
ATOM 1254 O O . PRO A 1 154 ? 3.715 -8.691 7.855 1.00 93.38 154 PRO A O 1
ATOM 1257 N N . SER A 1 155 ? 5.498 -8.084 6.633 1.00 93.12 155 SER A N 1
ATOM 1258 C CA . SER A 1 155 ? 6.463 -8.616 7.597 1.00 93.12 155 SER A CA 1
ATOM 1259 C C . SER A 1 155 ? 6.310 -8.036 9.001 1.00 93.12 155 SER A C 1
ATOM 1261 O O . SER A 1 155 ? 5.753 -6.954 9.231 1.00 93.12 155 SER A O 1
ATOM 1263 N N . ASP A 1 156 ? 6.864 -8.786 9.952 1.00 91.31 156 ASP A N 1
ATOM 1264 C CA . ASP A 1 156 ? 6.699 -8.547 11.375 1.00 91.31 156 ASP A CA 1
ATOM 1265 C C . ASP A 1 156 ? 7.155 -7.150 11.816 1.00 91.31 156 ASP A C 1
ATOM 1267 O O . ASP A 1 156 ? 6.509 -6.489 12.630 1.00 91.31 156 ASP A O 1
ATOM 1271 N N . ASP A 1 157 ? 8.253 -6.681 11.232 1.00 92.31 157 ASP A N 1
ATOM 1272 C CA . ASP A 1 157 ? 8.805 -5.361 11.507 1.00 92.31 157 ASP A CA 1
ATOM 1273 C C . ASP A 1 157 ? 7.930 -4.260 10.899 1.00 92.31 157 ASP A C 1
ATOM 1275 O O . ASP A 1 157 ? 7.619 -3.273 11.567 1.00 92.31 157 ASP A O 1
ATOM 1279 N N . VAL A 1 158 ? 7.454 -4.451 9.665 1.00 92.38 158 VAL A N 1
ATOM 1280 C CA . VAL A 1 158 ? 6.646 -3.458 8.945 1.00 92.38 158 VAL A CA 1
ATOM 1281 C C . VAL A 1 158 ? 5.311 -3.225 9.640 1.00 92.38 158 VAL A C 1
ATOM 1283 O O . VAL A 1 158 ? 4.943 -2.069 9.878 1.00 92.38 158 VAL A O 1
ATOM 1286 N N . TRP A 1 159 ? 4.591 -4.287 10.021 1.00 92.12 159 TRP A N 1
ATOM 1287 C CA . TRP A 1 159 ? 3.310 -4.107 10.709 1.00 92.12 159 TRP A CA 1
ATOM 1288 C C . TRP A 1 159 ? 3.494 -3.508 12.108 1.00 92.12 159 TRP A C 1
ATOM 1290 O O . TRP A 1 159 ? 2.723 -2.626 12.491 1.00 92.12 159 TRP A O 1
ATOM 1300 N N . LYS A 1 160 ? 4.527 -3.914 12.865 1.00 93.06 160 LYS A N 1
ATOM 1301 C CA . LYS A 1 160 ? 4.808 -3.342 14.195 1.00 93.06 160 LYS A CA 1
ATOM 1302 C C . LYS A 1 160 ? 5.155 -1.863 14.102 1.00 93.06 160 LYS A C 1
ATOM 1304 O O . LYS A 1 160 ? 4.653 -1.082 14.912 1.00 93.06 160 LYS A O 1
ATOM 1309 N N . THR A 1 161 ? 5.980 -1.469 13.132 1.00 94.75 161 THR A N 1
ATOM 1310 C CA . THR A 1 161 ? 6.316 -0.062 12.890 1.00 94.75 161 THR A CA 1
ATOM 1311 C C . THR A 1 161 ? 5.073 0.741 12.528 1.00 94.75 161 THR A C 1
ATOM 1313 O O . THR A 1 161 ? 4.855 1.806 13.101 1.00 94.75 161 THR A O 1
ATOM 1316 N N . LEU A 1 162 ? 4.225 0.227 11.633 1.00 95.62 162 LEU A N 1
ATOM 1317 C CA . LEU A 1 162 ? 2.993 0.896 11.222 1.00 95.62 162 LEU A CA 1
ATOM 1318 C C . LEU A 1 162 ? 2.021 1.093 12.398 1.00 95.62 162 LEU A C 1
ATOM 1320 O O . LEU A 1 162 ? 1.595 2.217 12.668 1.00 95.62 162 LEU A O 1
ATOM 1324 N N . CYS A 1 163 ? 1.701 0.017 13.122 1.00 94.25 163 CYS A N 1
ATOM 1325 C CA . CYS A 1 163 ? 0.711 0.025 14.204 1.00 94.25 163 CYS A CA 1
ATOM 1326 C C . CYS A 1 163 ? 1.151 0.834 15.433 1.00 94.25 163 CYS A C 1
ATOM 1328 O O . CYS A 1 163 ? 0.309 1.276 16.215 1.00 94.25 163 CYS A O 1
ATOM 1330 N N . ASN A 1 164 ? 2.458 1.035 15.624 1.00 95.31 164 ASN A N 1
ATOM 1331 C CA . ASN A 1 164 ? 2.995 1.815 16.740 1.00 95.31 164 ASN A CA 1
ATOM 1332 C C . ASN A 1 164 ? 3.422 3.233 16.353 1.00 95.31 164 ASN A C 1
ATOM 1334 O O . ASN A 1 164 ? 3.890 3.965 17.218 1.00 95.31 164 ASN A O 1
ATOM 1338 N N . HIS A 1 165 ? 3.254 3.646 15.096 1.00 97.12 165 HIS A N 1
ATOM 1339 C CA . HIS A 1 165 ? 3.674 4.975 14.673 1.00 97.12 165 HIS A CA 1
ATOM 1340 C C . HIS A 1 165 ? 2.810 6.075 15.305 1.00 97.12 165 HIS A C 1
ATOM 1342 O O . HIS A 1 165 ? 1.582 6.064 15.175 1.00 97.12 165 HIS A O 1
ATOM 1348 N N . ASP A 1 166 ? 3.460 7.080 15.897 1.00 96.56 166 ASP A N 1
ATOM 1349 C CA . ASP A 1 166 ? 2.823 8.131 16.706 1.00 96.56 166 ASP A CA 1
ATOM 1350 C C . ASP A 1 166 ? 1.745 8.929 15.966 1.00 96.56 166 ASP A C 1
ATOM 1352 O O . ASP A 1 166 ? 0.805 9.421 16.582 1.00 96.56 166 ASP A O 1
ATOM 1356 N N . ARG A 1 167 ? 1.842 9.043 14.634 1.00 95.94 167 ARG A N 1
ATOM 1357 C CA . ARG A 1 167 ? 0.791 9.682 13.818 1.00 95.94 167 ARG A CA 1
ATOM 1358 C C . ARG A 1 167 ? -0.336 8.735 13.410 1.00 95.94 167 ARG A C 1
ATOM 1360 O O . ARG A 1 167 ? -1.483 9.159 13.310 1.00 95.94 167 ARG A O 1
ATOM 1367 N N . ILE A 1 168 ? -0.012 7.471 13.130 1.00 97.50 168 ILE A N 1
ATOM 1368 C CA . ILE A 1 168 ? -0.969 6.531 12.530 1.00 97.50 168 ILE A CA 1
ATOM 1369 C C . ILE A 1 168 ? -1.848 5.909 13.606 1.00 97.50 168 ILE A C 1
ATOM 1371 O O . ILE A 1 168 ? -3.053 5.796 13.409 1.00 97.50 168 ILE A O 1
ATOM 1375 N N . LYS A 1 169 ? -1.285 5.578 14.769 1.00 96.88 169 LYS A N 1
ATOM 1376 C CA . LYS A 1 169 ? -2.024 4.950 15.866 1.00 96.88 169 LYS A CA 1
ATOM 1377 C C . LYS A 1 169 ? -3.180 5.817 16.398 1.00 96.88 169 LYS A C 1
ATOM 1379 O O . LYS A 1 169 ? -4.292 5.299 16.507 1.00 96.88 169 LYS A O 1
ATOM 1384 N N . PRO A 1 170 ? -3.017 7.129 16.668 1.00 97.94 170 PRO A N 1
ATOM 1385 C CA . PRO A 1 170 ? -4.153 7.976 17.037 1.00 97.94 170 PRO A CA 1
ATOM 1386 C C . PRO A 1 170 ? -5.188 8.102 15.914 1.00 97.94 170 PRO A C 1
ATOM 1388 O O . PRO A 1 170 ? -6.389 8.107 16.183 1.00 97.94 170 PRO A O 1
ATOM 1391 N N . LEU A 1 171 ? -4.740 8.165 14.653 1.00 97.81 171 LEU A N 1
ATOM 1392 C CA . LEU A 1 171 ? -5.639 8.235 13.502 1.00 97.81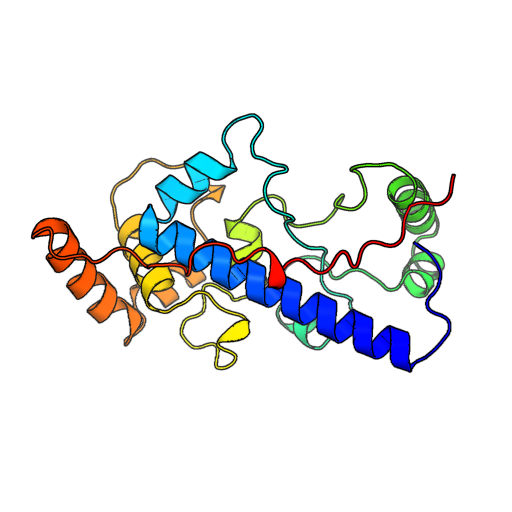 171 LEU A CA 1
ATOM 1393 C C . LEU A 1 171 ? -6.455 6.946 13.349 1.00 97.81 171 LEU A C 1
ATOM 1395 O O . LEU A 1 171 ? -7.663 7.020 13.169 1.00 97.81 171 LEU A O 1
ATOM 1399 N N . GLN A 1 172 ? -5.835 5.777 13.506 1.00 97.31 172 GLN A N 1
ATOM 1400 C CA . GLN A 1 172 ? -6.506 4.477 13.550 1.00 97.31 172 GLN A CA 1
ATOM 1401 C C . GLN A 1 172 ? -7.623 4.463 14.601 1.00 97.31 172 GLN A C 1
ATOM 1403 O O . GLN A 1 172 ? -8.746 4.059 14.298 1.00 97.31 172 GLN A O 1
ATOM 1408 N N . ILE A 1 173 ? -7.335 4.915 15.827 1.00 96.62 173 ILE A N 1
ATOM 1409 C CA . ILE A 1 173 ? -8.328 4.972 16.912 1.00 96.62 173 ILE A CA 1
ATOM 1410 C C . ILE A 1 173 ? -9.483 5.899 16.520 1.00 96.62 173 ILE A C 1
ATOM 1412 O O . ILE A 1 173 ? -10.646 5.511 16.635 1.00 96.62 173 ILE A O 1
ATOM 1416 N N . LYS A 1 174 ? -9.173 7.092 15.997 1.00 97.56 174 LYS A N 1
ATOM 1417 C CA . LYS A 1 174 ? -10.178 8.051 15.520 1.00 97.56 174 LYS A CA 1
ATOM 1418 C C . LYS A 1 174 ? -11.071 7.445 14.434 1.00 97.56 174 LYS A C 1
ATOM 1420 O O . LYS A 1 174 ? -12.290 7.514 14.554 1.00 97.56 174 LYS A O 1
ATOM 1425 N N . LEU A 1 175 ? -10.483 6.836 13.404 1.00 96.69 175 LEU A N 1
ATOM 1426 C CA . LEU A 1 175 ? -11.235 6.221 12.309 1.00 96.69 175 LEU A CA 1
ATOM 1427 C C . LEU A 1 175 ? -12.095 5.054 12.804 1.00 96.69 175 LEU A C 1
ATOM 1429 O O . LEU A 1 175 ? -13.230 4.910 12.370 1.00 96.69 175 LEU A O 1
ATOM 1433 N N . THR A 1 176 ? -11.599 4.260 13.755 1.00 95.62 176 THR A N 1
ATOM 1434 C CA . THR A 1 176 ? -12.375 3.167 14.366 1.00 95.62 176 THR A CA 1
ATOM 1435 C C . THR A 1 176 ? -13.648 3.689 15.032 1.00 95.62 176 THR A C 1
ATOM 1437 O O . THR A 1 176 ? -14.716 3.110 14.848 1.00 95.62 176 THR A O 1
ATOM 1440 N N . VAL A 1 177 ? -13.546 4.797 15.773 1.00 96.75 177 VAL A N 1
ATOM 1441 C CA . VAL A 1 177 ? -14.699 5.461 16.401 1.00 96.75 177 VAL A CA 1
ATOM 1442 C C . VAL A 1 177 ? -15.663 5.988 15.338 1.00 96.75 177 VAL A C 1
ATOM 1444 O O . VAL A 1 177 ? -16.834 5.631 15.365 1.00 96.75 177 VAL A O 1
ATOM 1447 N N . GLN A 1 178 ? -15.168 6.734 14.347 1.00 96.31 178 GLN A N 1
ATOM 1448 C CA . GLN A 1 178 ? -16.008 7.281 13.273 1.00 96.31 178 GLN A CA 1
ATOM 1449 C C . GLN A 1 178 ? -16.742 6.192 12.485 1.00 96.31 178 GLN A C 1
ATOM 1451 O O . GLN A 1 178 ? -17.916 6.338 12.168 1.00 96.31 178 GLN A O 1
ATOM 1456 N N . MET A 1 179 ? -16.076 5.076 12.181 1.00 94.12 179 MET A N 1
ATOM 1457 C CA . MET A 1 179 ? -16.701 3.961 11.468 1.00 94.12 179 MET A CA 1
ATOM 1458 C C . MET A 1 179 ? -17.758 3.252 12.315 1.00 94.12 179 MET A C 1
ATOM 1460 O O . MET A 1 179 ? -18.788 2.852 11.779 1.00 94.12 179 MET A O 1
ATOM 1464 N N . ARG A 1 180 ? -17.524 3.104 13.625 1.00 94.31 180 ARG A N 1
ATOM 1465 C CA . ARG A 1 180 ? -18.514 2.550 14.558 1.00 94.31 180 ARG A CA 1
ATOM 1466 C C . ARG A 1 180 ? -19.746 3.449 14.658 1.00 94.31 180 ARG A C 1
ATOM 1468 O O . ARG A 1 180 ? -20.860 2.938 14.689 1.00 94.31 180 ARG A O 1
ATOM 1475 N N . ASP A 1 181 ? -19.530 4.759 14.694 1.00 96.62 181 ASP A N 1
ATOM 1476 C CA . ASP A 1 181 ? -20.583 5.756 14.899 1.00 96.62 181 ASP A CA 1
ATOM 1477 C C . ASP A 1 181 ? -21.275 6.152 13.572 1.00 96.62 181 ASP A C 1
ATOM 1479 O O . ASP A 1 181 ? -22.255 6.889 13.574 1.00 96.62 181 ASP A O 1
ATOM 1483 N N . GLY A 1 182 ? -20.811 5.620 12.431 1.00 94.88 182 GLY A N 1
ATOM 1484 C CA . GLY A 1 182 ? -21.370 5.895 11.102 1.00 94.88 182 GLY A CA 1
ATOM 1485 C C . GLY A 1 182 ? -20.980 7.260 10.520 1.00 94.88 182 GLY A C 1
ATOM 1486 O O . GLY A 1 182 ? -21.535 7.677 9.510 1.00 94.88 182 GLY A O 1
ATOM 1487 N N . GLU A 1 183 ? -20.014 7.940 11.135 1.00 95.81 183 GLU A N 1
ATOM 1488 C CA . GLU A 1 183 ? -19.537 9.281 10.775 1.00 95.81 183 GLU A CA 1
ATOM 1489 C C . GLU A 1 183 ? -18.332 9.260 9.822 1.00 95.81 183 GLU A C 1
ATOM 1491 O O . GLU A 1 183 ? -17.773 10.303 9.484 1.00 95.81 183 GLU A O 1
ATOM 1496 N N . TYR A 1 184 ? -17.867 8.076 9.421 1.00 94.62 184 TYR A N 1
ATOM 1497 C CA . TYR A 1 184 ? -16.745 7.970 8.496 1.00 94.62 184 TYR A CA 1
ATOM 1498 C C . TYR A 1 184 ? -17.162 8.389 7.082 1.00 94.62 184 TYR A C 1
ATOM 1500 O O . TYR A 1 184 ? -17.928 7.696 6.410 1.00 94.62 184 TYR A O 1
ATOM 1508 N N . GLU A 1 185 ? -16.616 9.511 6.622 1.00 92.50 185 GLU A N 1
ATOM 1509 C CA . GLU A 1 185 ? -16.797 9.983 5.255 1.00 92.50 185 GLU A CA 1
ATOM 1510 C C . GLU A 1 185 ? -15.920 9.185 4.289 1.00 92.50 185 GLU A C 1
ATOM 1512 O O . GLU A 1 185 ? -14.701 9.087 4.451 1.00 92.50 185 GLU A O 1
ATOM 1517 N N . LEU A 1 186 ? -16.550 8.622 3.257 1.00 90.56 186 LEU A N 1
ATOM 1518 C CA . LEU A 1 186 ? -15.827 7.950 2.187 1.00 90.56 186 LEU A CA 1
ATOM 1519 C C . LEU A 1 186 ? -15.060 8.975 1.342 1.00 90.56 186 LEU A C 1
ATOM 1521 O O . LEU A 1 186 ? -15.593 10.052 1.054 1.00 90.56 186 LEU A O 1
ATOM 1525 N N . PRO A 1 187 ? -13.842 8.638 0.885 1.00 89.94 187 PRO A N 1
ATOM 1526 C CA . PRO A 1 187 ? -13.108 9.512 -0.012 1.00 89.94 187 PRO A CA 1
ATOM 1527 C C . PRO A 1 187 ? -13.901 9.718 -1.306 1.00 89.94 187 PRO A C 1
ATOM 1529 O O . PRO A 1 187 ? -14.430 8.776 -1.903 1.00 89.94 187 PRO A O 1
ATOM 1532 N N . THR A 1 188 ? -13.985 10.971 -1.744 1.00 84.56 188 THR A N 1
ATOM 1533 C CA . THR A 1 188 ? -14.655 11.339 -2.992 1.00 84.56 188 THR A CA 1
ATOM 1534 C C . THR A 1 188 ? -13.624 11.549 -4.089 1.00 84.56 188 THR A C 1
ATOM 1536 O O . THR A 1 188 ? -12.565 12.138 -3.878 1.00 84.56 188 THR A O 1
ATOM 1539 N N . VAL A 1 189 ? -13.937 11.056 -5.285 1.00 79.19 189 VAL A N 1
ATOM 1540 C CA . VAL A 1 189 ? -13.143 11.308 -6.489 1.00 79.19 189 VAL A CA 1
ATOM 1541 C C . VAL A 1 189 ? -13.979 12.185 -7.410 1.00 79.19 189 VAL A C 1
ATOM 1543 O O . VAL A 1 189 ? -15.174 11.911 -7.566 1.00 79.19 189 VAL A O 1
ATOM 1546 N N . PRO A 1 190 ? -13.393 13.224 -8.031 1.00 78.81 190 PRO A N 1
ATOM 1547 C CA . PRO A 1 190 ? -14.079 13.972 -9.068 1.00 78.81 190 PRO A CA 1
ATOM 1548 C C . PRO A 1 190 ? -14.640 13.024 -10.138 1.00 78.81 190 PRO A C 1
ATOM 1550 O O . PRO A 1 190 ? -13.968 12.056 -10.510 1.00 78.81 190 PRO A O 1
ATOM 1553 N N . PRO A 1 191 ? -15.862 13.267 -10.640 1.00 79.25 191 PRO A N 1
ATOM 1554 C CA . PRO A 1 191 ? -16.413 12.457 -11.713 1.00 79.25 191 PRO A CA 1
ATOM 1555 C C . PRO A 1 191 ? -15.494 12.524 -12.933 1.00 79.25 191 PRO A C 1
ATOM 1557 O O . PRO A 1 191 ? -14.918 13.572 -13.232 1.00 79.25 191 PRO A O 1
ATOM 1560 N N . PHE A 1 192 ? -15.382 11.401 -13.646 1.00 77.56 192 PHE A N 1
ATOM 1561 C CA . PHE A 1 192 ? -14.571 11.322 -14.855 1.00 77.56 192 PHE A CA 1
ATOM 1562 C C . PHE A 1 192 ? -14.940 12.442 -15.831 1.00 77.56 192 PHE A C 1
ATOM 1564 O O . PHE A 1 192 ? -16.093 12.581 -16.246 1.00 77.56 192 PHE A O 1
ATOM 1571 N N . ASN A 1 193 ? -13.935 13.213 -16.230 1.00 79.50 193 ASN A N 1
ATOM 1572 C CA . ASN A 1 193 ? -14.076 14.255 -17.225 1.00 79.50 193 ASN A CA 1
ATOM 1573 C C . ASN A 1 193 ? -13.491 13.761 -18.549 1.00 79.50 193 ASN A C 1
ATOM 1575 O O . ASN A 1 193 ? -12.286 13.560 -18.674 1.00 79.50 193 ASN A O 1
ATOM 1579 N N . SER A 1 194 ? -14.330 13.617 -19.574 1.00 77.38 194 SER A N 1
ATOM 1580 C CA . SER A 1 194 ? -13.896 13.143 -20.895 1.00 77.38 194 SER A CA 1
ATOM 1581 C C . SER A 1 194 ? -12.806 14.011 -21.533 1.00 77.38 194 SER A C 1
ATOM 1583 O O . SER A 1 194 ? -12.045 13.518 -22.361 1.00 77.38 194 SER A O 1
ATOM 1585 N N . LYS A 1 195 ? -12.668 15.278 -21.119 1.00 79.31 195 LYS A N 1
ATOM 1586 C CA . LYS A 1 195 ? -11.594 16.180 -21.570 1.00 79.31 195 LYS A CA 1
ATOM 1587 C C . LYS A 1 195 ? -10.220 15.828 -20.988 1.00 79.31 195 LYS A C 1
ATOM 1589 O O . LYS A 1 195 ? -9.205 16.278 -21.519 1.00 79.31 195 LYS A O 1
ATOM 1594 N N . GLU A 1 19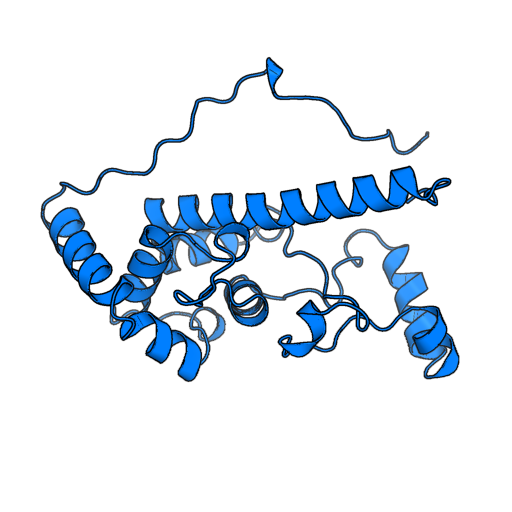6 ? -10.173 15.054 -19.906 1.00 71.12 196 GLU A N 1
ATOM 1595 C CA . GLU A 1 196 ? -8.930 14.549 -19.311 1.00 71.12 196 GLU A CA 1
ATOM 1596 C C . GLU A 1 196 ? -8.382 13.345 -20.083 1.00 71.12 196 GLU A C 1
ATOM 1598 O O . GLU A 1 196 ? -7.178 13.082 -20.038 1.00 71.12 196 GLU A O 1
ATOM 1603 N N . PHE A 1 197 ? -9.229 12.655 -20.857 1.00 70.62 197 PHE A N 1
ATOM 1604 C CA . PHE A 1 197 ? -8.792 11.569 -21.722 1.00 70.62 197 PHE A CA 1
ATOM 1605 C C . PHE A 1 197 ? -8.014 12.117 -22.920 1.00 70.62 197 PHE A C 1
ATOM 1607 O O . PHE A 1 197 ? -8.573 12.617 -23.896 1.00 70.62 197 PHE A O 1
ATOM 1614 N N . LYS A 1 198 ? -6.689 11.998 -22.848 1.00 69.25 198 LYS A N 1
ATOM 1615 C CA . LYS A 1 198 ? -5.789 12.225 -23.978 1.00 69.25 198 LYS A CA 1
ATOM 1616 C C . LYS A 1 198 ? -5.281 10.863 -24.443 1.00 69.25 198 LYS A C 1
ATOM 1618 O O . LYS A 1 198 ? -4.498 10.267 -23.705 1.00 69.25 198 LYS A O 1
ATOM 1623 N N . PRO A 1 199 ? -5.700 10.353 -25.615 1.00 57.78 199 PRO A N 1
ATOM 1624 C CA . PRO A 1 199 ? -5.135 9.121 -26.147 1.00 57.78 199 PRO A CA 1
ATOM 1625 C C . PRO A 1 199 ? -3.638 9.343 -26.398 1.00 57.78 199 PRO A C 1
ATOM 1627 O O . PRO A 1 199 ? -3.252 10.058 -27.319 1.00 57.78 199 PRO A O 1
ATOM 1630 N N . ASP A 1 200 ? -2.794 8.785 -25.528 1.00 57.28 200 ASP A N 1
ATOM 1631 C CA . ASP A 1 200 ? -1.329 8.875 -25.618 1.00 57.28 200 ASP A CA 1
ATOM 1632 C C . ASP A 1 200 ? -0.679 7.554 -26.060 1.00 57.28 200 ASP A C 1
ATOM 1634 O O . ASP A 1 200 ? 0.549 7.441 -26.129 1.00 57.28 200 ASP A O 1
ATOM 1638 N N . PHE A 1 201 ? -1.506 6.569 -26.414 1.00 54.88 201 PHE A N 1
ATOM 1639 C CA . PHE A 1 201 ? -1.068 5.283 -26.932 1.00 54.88 201 PHE A CA 1
ATOM 1640 C C . PHE A 1 201 ? -0.658 5.448 -28.396 1.00 54.88 201 PHE A C 1
ATOM 1642 O O . PHE A 1 201 ? -1.457 5.842 -29.245 1.00 54.88 201 PHE A O 1
ATOM 1649 N N . SER A 1 202 ? 0.595 5.125 -28.712 1.00 46.25 202 SER A N 1
ATOM 1650 C CA . SER A 1 202 ? 0.970 4.870 -30.101 1.00 46.25 202 SER A CA 1
ATOM 1651 C C . SER A 1 202 ? 0.272 3.583 -30.543 1.00 46.25 202 SER A C 1
ATOM 1653 O O . SER A 1 202 ? 0.437 2.579 -29.840 1.00 46.25 202 SER A O 1
ATOM 1655 N N . PRO A 1 203 ? -0.478 3.568 -31.661 1.00 39.34 203 PRO A N 1
ATOM 1656 C CA . PRO A 1 203 ? -0.969 2.314 -32.209 1.00 39.34 203 PRO A CA 1
ATOM 1657 C C . PRO A 1 203 ? 0.222 1.366 -32.393 1.00 39.34 203 PRO A C 1
ATOM 1659 O O . PRO A 1 203 ? 1.295 1.777 -32.853 1.00 39.34 203 PRO A O 1
ATOM 1662 N N . LEU A 1 204 ? 0.060 0.107 -31.976 1.00 36.16 204 LEU A N 1
ATOM 1663 C CA . LEU A 1 204 ? 0.905 -0.953 -32.512 1.00 36.16 204 LEU A CA 1
ATOM 1664 C C . LEU A 1 204 ? 0.631 -0.938 -34.013 1.00 36.16 204 LEU A C 1
ATOM 1666 O O . LEU A 1 204 ? -0.515 -1.125 -34.398 1.00 36.16 204 LEU A O 1
ATOM 1670 N N . MET A 1 205 ? 1.634 -0.571 -34.813 1.00 38.81 205 MET A N 1
ATOM 1671 C CA . MET A 1 205 ? 1.469 -0.490 -36.263 1.00 38.81 205 MET A CA 1
ATOM 1672 C C . MET A 1 205 ? 0.904 -1.808 -36.800 1.00 38.81 205 MET A C 1
ATOM 1674 O O . MET A 1 205 ? 1.354 -2.868 -36.354 1.00 38.81 205 MET A O 1
ATOM 1678 N N . ASP A 1 206 ? -0.060 -1.692 -37.715 1.00 39.00 206 ASP A N 1
ATOM 1679 C CA . ASP A 1 206 ? -0.546 -2.785 -38.563 1.00 39.00 206 ASP A CA 1
ATOM 1680 C C . ASP A 1 206 ? 0.583 -3.362 -39.436 1.00 39.00 206 ASP A C 1
ATOM 1682 O O . ASP A 1 206 ? 1.475 -2.581 -39.858 1.00 39.00 206 ASP A O 1
#

Radius of gyration: 19.5 Å; chains: 1; bounding box: 50×34×56 Å

Foldseek 3Di:
DDDDPDPVSVVVVVVVLLVLLLVLLVVLLLLCLFQFLQRSQCVCPPPPNVPVDDQDAFAAPPDPLVVQAPADHDYDLVVCCVPPVPVSVVQVVLCVDPPSPCVRGDPGPLNSCVRLVQLPPPPPPPSSHHDLSSLLSNLLVQPDPDDDPPSSDHDPVSSVNSCPPPSNVVSNVVQVVCVVVVNRDRDDDPPDDPVPDDPPDDPPDD

pLDDT: mean 80.09, std 16.42, range [36.16, 98.06]